Protein AF-0000000072965746 (afdb_homodimer)

Foldseek 3Di:
DDDPCPDPPPDPPPPPDQDPVNVVLCVLQADDVVVCVVQNLQLSLQLSLLSQQKWWDWPPGPDIDNHNVPDDDSNDDTATAEIEQACGQHALNNLCSCQRRARHAYYEAHNHARYALSNLLSCLNHLNHYAYYEHELHAHDELSSLLSPLSNANYAEYEAENHVRYDCVVVSVVNSCVSHVNHDYHYD/DDDPCPDPPPDPPPPPDQDPVNVVLCVLQADDVVVCVVQNLQLSLQLSLLSQQKWWDWPPGPDIDNHNVPDDDSNDDTATAEIEQACGQHALNNLCSCQRRARHAYYEAHNHARYALSNLLSCLNHLRHYAYYEHELHAHYELSSLLSPLSNANYAEYEAENHVRYDCVVVSVVNSCVSHVNHDYHYD

Sequence (376 aa):
MLLTRLSHLQRPLIPHTRTLFHWLNIVFNRVDDERRKQVGPDRSCAEWLLRNGAHVKWEHCNEFLTDYNKLPSDRIRLHIVEVNASEASIMHYGFDHFVGCEHIRKIIFHKCYYLENEALKGLSVLKNSLLYLQITECLNITEPGLSHLNALNNLKELILADLPYVKEREKIVDKLQHGLPHCTIQFHMLLTRLSHLQRPLIPHTRTLFHWLNIVFNRVDDERRKQVGPDRSCAEWLLRNGAHVKWEHCNEFLTDYNKLPSDRIRLHIVEVNASEASIMHYGFDHFVGCEHIRKIIFHKCYYLENEALKGLSVLKNSLLYLQITECLNITEPGLSHLNALNNLKELILADLPYVKEREKIVDKLQHGLPHCTIQFH

InterPro domains:
  IPR032675 Leucine-rich repeat domain superfamily [G3DSA:3.80.10.10] (19-187)

Nearest PDB structures (foldseek):
  3e4g-assembly1_A  TM=9.596E-01  e=1.552E-20  Bos taurus
  3e2j-assembly4_D  TM=9.486E-01  e=1.536E-19  Bos taurus
  7z8v-assembly1_F  TM=7.278E-01  e=1.073E-02  Homo sapiens
  6wcq-assembly1_B  TM=6.054E-01  e=1.982E-03  Homo sapiens
  8bya-assembly1_E  TM=4.760E-01  e=3.211E-03  Homo sapiens

pLDDT: mean 91.8, std 18.38, range [23.39, 98.94]

Organism: Tribolium castaneum (NCBI:txid7070)

Secondary structure (DSSP, 8-state):
--TT---------------HHHHHHHHHH---HHHHHHH-HHHHHHHHHHHTT-EEEETT--SEE--GGG---TTS---EEEEE-TT----GGGGGGGTT-----EEEEES-TT--HHHHHHGGGGTTT--EEEEES-TT--HHHHHGGGG-TT--EEEEE--TT---HHHHHHHHHHH-TT-EEEE-/--S----------------HHHHHHHHHH---HHHHHHH-HHHHHHHHHHHTT-EEEETT--SEE--GGG---TTS---EEEEE-TT----GGGGGGGTT-----EEEEES-TT--HHHHHHGGGGTTT--EEEEES-TT--HHHHHGGGG-TT--EEEEE--TT---HHHHHHHHHHH-TT-EEEE-

Structure (mmCIF, N/CA/C/O backbone):
data_AF-0000000072965746-model_v1
#
loop_
_entity.id
_entity.type
_entity.pdbx_description
1 polymer 'ATP synthase, H+ transporting, mitochondrial F0 complex, subunit s (Factor B)'
#
loop_
_atom_site.group_PDB
_atom_site.id
_atom_site.type_symbol
_atom_site.label_atom_id
_atom_site.label_alt_id
_atom_site.label_comp_id
_atom_site.label_asym_id
_atom_site.label_entity_id
_atom_site.label_seq_id
_atom_site.pdbx_PDB_ins_code
_atom_site.Cartn_x
_atom_site.Cartn_y
_atom_site.Cartn_z
_atom_site.occupancy
_atom_site.B_iso_or_equiv
_atom_site.auth_seq_id
_atom_site.auth_comp_id
_atom_site.auth_asym_id
_atom_site.auth_atom_id
_atom_site.pdbx_PDB_model_num
ATOM 1 N N . MET A 1 1 ? -57.188 -1.206 18.031 1 23.72 1 MET A N 1
ATOM 2 C CA . MET A 1 1 ? -56 -1.946 18.438 1 23.72 1 MET A CA 1
ATOM 3 C C . MET A 1 1 ? -54.969 -2.002 17.312 1 23.72 1 MET A C 1
ATOM 5 O O . MET A 1 1 ? -54.062 -2.842 17.328 1 23.72 1 MET A O 1
ATOM 9 N N . LEU A 1 2 ? -55.031 -1.328 16.188 1 24.66 2 LEU A N 1
ATOM 10 C CA . LEU A 1 2 ? -54.562 -1.493 14.828 1 24.66 2 LEU A CA 1
ATOM 11 C C . LEU A 1 2 ? -53.062 -1.246 14.758 1 24.66 2 LEU A C 1
ATOM 13 O O . LEU A 1 2 ? -52.312 -2.016 14.125 1 24.66 2 LEU A O 1
ATOM 17 N N . LEU A 1 3 ? -52.531 0.021 14.773 1 24.78 3 LEU A N 1
ATOM 18 C CA . LEU A 1 3 ? -51.531 0.611 13.914 1 24.78 3 LEU A CA 1
ATOM 19 C C . LEU A 1 3 ? -50.125 0.198 14.375 1 24.78 3 LEU A C 1
ATOM 21 O O . LEU A 1 3 ? -49.125 0.706 13.859 1 24.78 3 LEU A O 1
ATOM 25 N N . THR A 1 4 ? -49.875 -0.291 15.461 1 24.22 4 THR A N 1
ATOM 26 C CA . THR A 1 4 ? -48.594 -0.029 16.109 1 24.22 4 THR A CA 1
ATOM 27 C C . THR A 1 4 ? -47.469 -0.797 15.43 1 24.22 4 THR A C 1
ATOM 29 O O . THR A 1 4 ? -46.344 -0.829 15.922 1 24.22 4 THR A O 1
ATOM 32 N N . ARG A 1 5 ? -47.781 -1.794 14.5 1 27.64 5 ARG A N 1
ATOM 33 C CA . ARG A 1 5 ? -46.688 -2.713 14.273 1 27.64 5 ARG A CA 1
ATOM 34 C C . ARG A 1 5 ? -45.562 -2.029 13.5 1 27.64 5 ARG A C 1
ATOM 36 O O . ARG A 1 5 ? -45.562 -2.02 12.273 1 27.64 5 ARG A O 1
ATOM 43 N N . LEU A 1 6 ? -45.094 -0.809 13.711 1 27.89 6 LEU A N 1
ATOM 44 C CA . LEU A 1 6 ? -44.062 -0.232 12.875 1 27.89 6 LEU A CA 1
ATOM 45 C C . LEU A 1 6 ? -42.844 -1.158 12.797 1 27.89 6 LEU A C 1
ATOM 47 O O . LEU A 1 6 ? -42.25 -1.486 13.828 1 27.89 6 LEU A O 1
ATOM 51 N N . SER A 1 7 ? -42.75 -1.974 11.773 1 27.06 7 SER A N 1
ATOM 52 C CA . SER A 1 7 ? -41.781 -3.004 11.383 1 27.06 7 SER A CA 1
ATOM 53 C C . SER A 1 7 ? -40.344 -2.479 11.445 1 27.06 7 SER A C 1
ATOM 55 O O . SER A 1 7 ? -40.094 -1.319 11.109 1 27.06 7 SER A O 1
ATOM 57 N N . HIS A 1 8 ? -39.469 -2.906 12.391 1 31.2 8 HIS A N 1
ATOM 58 C CA . HIS A 1 8 ? -38 -2.803 12.586 1 31.2 8 HIS A CA 1
ATOM 59 C C . HIS A 1 8 ? -37.281 -2.953 11.266 1 31.2 8 HIS A C 1
ATOM 61 O O . HIS A 1 8 ? -37.219 -4.047 10.695 1 31.2 8 HIS A O 1
ATOM 67 N N . LEU A 1 9 ? -37.5 -2.123 10.32 1 31.41 9 LEU A N 1
ATOM 68 C CA . LEU A 1 9 ? -36.75 -2.174 9.078 1 31.41 9 LEU A CA 1
ATOM 69 C C . LEU A 1 9 ? -35.25 -2.365 9.352 1 31.41 9 LEU A C 1
ATOM 71 O O . LEU A 1 9 ? -34.656 -1.582 10.086 1 31.41 9 LEU A O 1
ATOM 75 N N . GLN A 1 10 ? -34.844 -3.59 9.445 1 30.17 10 GLN A N 1
ATOM 76 C CA . GLN A 1 10 ? -33.469 -4.059 9.547 1 30.17 10 GLN A CA 1
ATOM 77 C C . GLN A 1 10 ? -32.531 -3.24 8.656 1 30.17 10 GLN 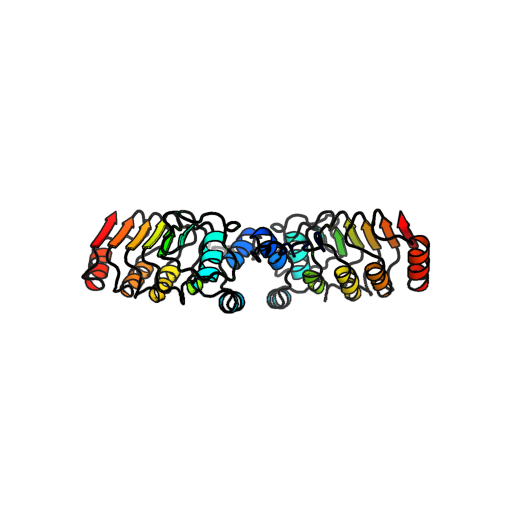A C 1
ATOM 79 O O . GLN A 1 10 ? -32.844 -3.025 7.48 1 30.17 10 GLN A O 1
ATOM 84 N N . ARG A 1 11 ? -31.812 -2.334 9.195 1 34.84 11 ARG A N 1
ATOM 85 C CA . ARG A 1 11 ? -30.766 -1.581 8.492 1 34.84 11 ARG A CA 1
ATOM 86 C C . ARG A 1 11 ? -30.016 -2.471 7.504 1 34.84 11 ARG A C 1
ATOM 88 O O . ARG A 1 11 ? -29.672 -3.607 7.828 1 34.84 11 ARG A O 1
ATOM 95 N N . PRO A 1 12 ? -30.141 -2.281 6.23 1 36 12 PRO A N 1
ATOM 96 C CA . PRO A 1 12 ? -29.391 -3.129 5.297 1 36 12 PRO A CA 1
ATOM 97 C C . PRO A 1 12 ? -27.953 -3.383 5.746 1 36 12 PRO A C 1
ATOM 99 O O . PRO A 1 12 ? -27.312 -2.488 6.301 1 36 12 PRO A O 1
ATOM 102 N N . LEU A 1 13 ? -27.484 -4.5 6.133 1 36.53 13 LEU A N 1
ATOM 103 C CA . LEU A 1 13 ? -26.125 -4.961 6.398 1 36.53 13 LEU A CA 1
ATOM 104 C C . LEU A 1 13 ? -25.156 -4.441 5.336 1 36.53 13 LEU A C 1
ATOM 106 O O . LEU A 1 13 ? -25.281 -4.789 4.16 1 36.53 13 LEU A O 1
ATOM 110 N N . ILE A 1 14 ? -24.828 -3.221 5.238 1 42.84 14 ILE A N 1
ATOM 111 C CA . ILE A 1 14 ? -23.781 -2.744 4.344 1 42.84 14 ILE A CA 1
ATOM 112 C C . ILE A 1 14 ? -22.672 -3.781 4.258 1 42.84 14 ILE A C 1
ATOM 114 O O . ILE A 1 14 ? -22.125 -4.199 5.285 1 42.84 14 ILE A O 1
ATOM 118 N N . PRO A 1 15 ? -22.594 -4.527 3.256 1 49.62 15 PRO A N 1
ATOM 119 C CA . PRO A 1 15 ? -21.484 -5.492 3.137 1 49.62 15 PRO A CA 1
ATOM 120 C C . PRO A 1 15 ? -20.141 -4.898 3.504 1 49.62 15 PRO A C 1
ATOM 122 O O . PRO A 1 1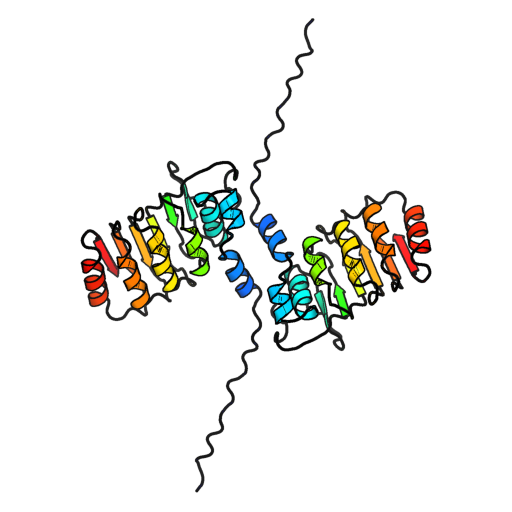5 ? -19.859 -3.738 3.184 1 49.62 15 PRO A O 1
ATOM 125 N N . HIS A 1 16 ? -19.438 -5.227 4.605 1 60.69 16 HIS A N 1
ATOM 126 C CA . HIS A 1 16 ? -18.156 -4.801 5.172 1 60.69 16 HIS A CA 1
ATOM 127 C C . HIS A 1 16 ? -17 -5.109 4.223 1 60.69 16 HIS A C 1
ATOM 129 O O . HIS A 1 16 ? -16.219 -6.023 4.48 1 60.69 16 HIS A O 1
ATOM 135 N N . THR A 1 17 ? -17.156 -4.867 2.814 1 67.69 17 THR A N 1
ATOM 136 C CA . THR A 1 17 ? -16 -5.059 1.951 1 67.69 17 THR A CA 1
ATOM 137 C C . THR A 1 17 ? -15.148 -3.791 1.903 1 67.69 17 THR A C 1
ATOM 139 O O . THR A 1 17 ? -15.68 -2.682 1.849 1 67.69 17 THR A O 1
ATOM 142 N N . ARG A 1 18 ? -13.867 -3.922 2.221 1 79 18 ARG A N 1
ATOM 143 C CA . ARG A 1 18 ? -12.922 -2.832 2.004 1 79 18 ARG A CA 1
ATOM 144 C C . ARG A 1 18 ? -12.609 -2.66 0.521 1 79 18 ARG A C 1
ATOM 146 O O . ARG A 1 18 ? -12.156 -3.596 -0.136 1 79 18 ARG A O 1
ATOM 153 N N . THR A 1 19 ? -13.016 -1.532 -0.011 1 93.12 19 THR A N 1
ATOM 154 C CA . THR A 1 19 ? -12.609 -1.278 -1.39 1 93.12 19 THR A CA 1
ATOM 155 C C . THR A 1 19 ? -11.086 -1.22 -1.504 1 93.12 19 THR A C 1
ATOM 157 O O . THR A 1 19 ? -10.391 -0.977 -0.514 1 93.12 19 THR A O 1
ATOM 160 N N . LEU A 1 20 ? -10.562 -1.549 -2.701 1 96.25 20 LEU A N 1
ATOM 161 C CA . LEU A 1 20 ? -9.125 -1.443 -2.938 1 96.25 20 LEU A CA 1
ATOM 162 C C . LEU A 1 20 ? -8.625 -0.036 -2.627 1 96.25 20 LEU A C 1
ATOM 164 O O . LEU A 1 20 ? -7.57 0.13 -2.014 1 96.25 20 LEU A O 1
ATOM 168 N N . PHE A 1 21 ? -9.461 0.951 -3.01 1 95 21 PHE A N 1
ATOM 169 C CA . PHE A 1 21 ? -9.062 2.336 -2.797 1 95 21 PHE A CA 1
ATOM 170 C C . PHE A 1 21 ? -8.969 2.65 -1.309 1 95 21 PHE A C 1
ATOM 172 O O . PHE A 1 21 ? -8.008 3.287 -0.861 1 95 21 PHE A O 1
ATOM 179 N N . HIS A 1 22 ? -9.961 2.252 -0.583 1 93.31 22 HIS A N 1
ATOM 180 C CA . HIS A 1 22 ? -9.938 2.471 0.859 1 93.31 22 HIS A CA 1
ATOM 181 C C . HIS A 1 22 ? -8.727 1.802 1.498 1 93.31 22 HIS A C 1
ATOM 183 O O . HIS A 1 22 ? -8.031 2.414 2.309 1 93.31 22 HIS A O 1
ATOM 189 N N . TRP A 1 23 ? -8.477 0.558 1.144 1 94.75 23 TRP A N 1
ATOM 190 C CA . TRP A 1 23 ? -7.312 -0.167 1.643 1 94.75 23 TRP A CA 1
ATOM 191 C C . TRP A 1 23 ? -6.023 0.57 1.296 1 94.75 23 TRP A C 1
ATOM 193 O O . TRP A 1 23 ? -5.168 0.773 2.16 1 94.75 23 TRP A O 1
ATOM 203 N N . LEU A 1 24 ? -5.898 1 0.05 1 96.06 24 LEU A N 1
ATOM 204 C CA . LEU A 1 24 ? -4.707 1.697 -0.425 1 96.06 24 LEU A CA 1
ATOM 205 C C . LEU A 1 24 ? -4.484 2.986 0.36 1 96.06 24 LEU A C 1
ATOM 207 O O . LEU A 1 24 ? -3.352 3.307 0.723 1 96.06 24 LEU A O 1
ATOM 211 N N . ASN A 1 25 ? -5.516 3.705 0.65 1 95.5 25 ASN A N 1
ATOM 212 C CA . ASN A 1 25 ? -5.398 4.949 1.403 1 95.5 25 ASN A CA 1
ATOM 213 C C . ASN A 1 25 ? -4.852 4.707 2.807 1 95.5 25 ASN A C 1
ATOM 215 O O . ASN A 1 25 ? -4.027 5.477 3.299 1 95.5 25 ASN A O 1
ATOM 219 N N . ILE A 1 26 ? -5.309 3.668 3.418 1 95.94 26 ILE A N 1
ATOM 220 C CA . ILE A 1 26 ? -4.832 3.322 4.754 1 95.94 26 ILE A CA 1
ATOM 221 C C . ILE A 1 26 ? -3.35 2.959 4.695 1 95.94 26 ILE A C 1
ATOM 223 O O . ILE A 1 26 ? -2.553 3.449 5.496 1 95.94 26 ILE A O 1
ATOM 227 N N . VAL A 1 27 ? -2.988 2.215 3.723 1 96.75 27 VAL A N 1
ATOM 228 C CA . VAL A 1 27 ? -1.609 1.759 3.588 1 96.75 27 VAL A CA 1
ATOM 229 C C . VAL A 1 27 ? -0.697 2.947 3.295 1 96.75 27 VAL A C 1
ATOM 231 O O . VAL A 1 27 ? 0.404 3.043 3.842 1 96.75 27 VAL A O 1
ATOM 234 N N . PHE A 1 28 ? -1.125 3.893 2.469 1 97.88 28 PHE A N 1
ATOM 235 C CA . PHE A 1 28 ? -0.335 5.047 2.064 1 97.88 28 PHE A CA 1
ATOM 236 C C . PHE A 1 28 ? -0.072 5.965 3.252 1 97.88 28 PHE A C 1
ATOM 238 O O . PHE A 1 28 ? 0.919 6.699 3.27 1 97.88 28 PHE A O 1
ATOM 245 N N . ASN A 1 29 ? -0.919 5.887 4.285 1 98.38 29 ASN A N 1
ATOM 246 C CA . ASN A 1 29 ? -0.791 6.809 5.406 1 98.38 29 ASN A CA 1
ATOM 247 C C . ASN A 1 29 ? -0.167 6.129 6.621 1 98.38 29 ASN A C 1
ATOM 249 O O . ASN A 1 29 ? 0.167 6.793 7.605 1 98.38 29 ASN A O 1
ATOM 253 N N . ARG A 1 30 ? 0.022 4.84 6.516 1 97.62 30 ARG A N 1
ATOM 254 C CA . ARG A 1 30 ? 0.508 4.09 7.668 1 97.62 30 ARG A CA 1
ATOM 255 C C . ARG A 1 30 ? 1.971 4.414 7.953 1 97.62 30 ARG A C 1
ATOM 257 O O . ARG A 1 30 ? 2.793 4.457 7.035 1 97.62 30 ARG A O 1
ATOM 264 N N . VAL A 1 31 ? 2.252 4.574 9.234 1 97.81 31 VAL A N 1
ATOM 265 C CA . VAL A 1 31 ? 3.627 4.844 9.641 1 97.81 31 VAL A CA 1
ATOM 266 C C . VAL A 1 31 ? 4.457 3.57 9.539 1 97.81 31 VAL A C 1
ATOM 268 O O . VAL A 1 31 ? 4.023 2.5 9.977 1 97.81 31 VAL A O 1
ATOM 271 N N . ASP A 1 32 ? 5.605 3.746 8.969 1 93.88 32 ASP A N 1
ATOM 272 C CA . ASP A 1 32 ? 6.578 2.662 8.883 1 93.88 32 ASP A CA 1
ATOM 273 C C . ASP A 1 32 ? 7.793 2.945 9.766 1 93.88 32 ASP A C 1
ATOM 275 O O . ASP A 1 32 ? 8.781 3.527 9.305 1 93.88 32 ASP A O 1
ATOM 279 N N . ASP A 1 33 ? 7.793 2.391 10.906 1 96.94 33 ASP A N 1
ATOM 280 C CA . ASP A 1 33 ? 8.828 2.684 11.891 1 96.94 33 ASP A CA 1
ATOM 281 C C . ASP A 1 33 ? 10.18 2.129 11.453 1 96.94 33 ASP A C 1
ATOM 283 O O . ASP A 1 33 ? 11.219 2.729 11.727 1 96.94 33 ASP A O 1
ATOM 287 N N . GLU A 1 34 ? 10.133 1 10.828 1 96.19 34 GLU A N 1
ATOM 288 C CA . GLU A 1 34 ? 11.383 0.426 10.336 1 96.19 34 GLU A CA 1
ATOM 289 C C . GLU A 1 34 ? 12.039 1.329 9.297 1 96.19 34 GLU A C 1
ATOM 291 O O . GLU A 1 34 ? 13.258 1.528 9.312 1 96.19 34 GLU A O 1
ATOM 296 N N . ARG A 1 35 ? 11.203 1.832 8.406 1 95.75 35 ARG A N 1
ATOM 297 C CA . ARG A 1 35 ? 11.727 2.758 7.402 1 95.75 35 ARG A CA 1
ATOM 298 C C . ARG A 1 35 ? 12.289 4.016 8.062 1 95.75 35 ARG A C 1
ATOM 300 O O . ARG A 1 35 ? 13.359 4.492 7.684 1 95.75 35 ARG A O 1
ATOM 307 N N . ARG A 1 36 ? 11.586 4.531 9.016 1 97.88 36 ARG A N 1
ATOM 308 C CA . ARG A 1 36 ? 12.031 5.727 9.727 1 97.88 36 ARG A CA 1
ATOM 309 C C . ARG A 1 36 ? 13.391 5.504 10.383 1 97.88 36 ARG A C 1
ATOM 311 O O . ARG A 1 36 ? 14.25 6.387 10.359 1 97.88 36 ARG A O 1
ATOM 318 N N . LYS A 1 37 ? 13.594 4.309 10.922 1 97.69 37 LYS A N 1
ATOM 319 C CA . LYS A 1 37 ? 14.875 3.971 11.539 1 97.69 37 LYS A CA 1
ATOM 320 C C . LYS A 1 37 ? 15.992 3.939 10.508 1 97.69 37 LYS A C 1
ATOM 322 O O . LYS A 1 37 ? 17.125 4.34 10.797 1 97.69 37 LYS A O 1
ATOM 327 N N . GLN A 1 38 ? 15.633 3.551 9.359 1 96.75 38 GLN A N 1
ATOM 328 C CA . GLN A 1 38 ? 16.625 3.369 8.297 1 96.75 38 GLN A CA 1
ATOM 329 C C . GLN A 1 38 ? 17.031 4.711 7.695 1 96.75 38 GLN A C 1
ATOM 331 O O . GLN A 1 38 ? 18.219 4.938 7.422 1 96.75 38 GLN A O 1
ATOM 336 N N . VAL A 1 39 ? 16.078 5.621 7.492 1 97.5 39 VAL A N 1
ATOM 337 C CA . VAL A 1 39 ? 16.375 6.746 6.613 1 97.5 39 VAL A CA 1
ATOM 338 C C . VAL A 1 39 ? 16.203 8.055 7.379 1 97.5 39 VAL A C 1
ATOM 340 O O . VAL A 1 39 ? 16.5 9.133 6.852 1 97.5 39 VAL A O 1
ATOM 343 N N . GLY A 1 40 ? 15.672 8.047 8.656 1 97.81 40 GLY A N 1
ATOM 344 C CA . GLY A 1 40 ? 15.469 9.234 9.469 1 97.81 40 GLY A CA 1
ATOM 345 C C . GLY A 1 40 ? 14.07 9.812 9.336 1 97.81 40 GLY A C 1
ATOM 346 O O . GLY A 1 40 ? 13.32 9.438 8.43 1 97.81 40 GLY A O 1
ATOM 347 N N . PRO A 1 41 ? 13.758 10.688 10.195 1 98.5 41 PRO A N 1
ATOM 348 C CA . PRO A 1 41 ? 12.391 11.211 10.281 1 98.5 41 PRO A CA 1
ATOM 349 C C . PRO A 1 41 ? 12.008 12.062 9.078 1 98.5 41 PRO A C 1
ATOM 351 O O . PRO A 1 41 ? 10.922 11.883 8.516 1 98.5 41 PRO A O 1
ATOM 354 N N . ASP A 1 42 ? 12.922 12.93 8.68 1 98.81 42 ASP A N 1
ATOM 355 C CA . ASP A 1 42 ? 12.57 13.844 7.594 1 98.81 42 ASP A CA 1
ATOM 356 C C . ASP A 1 42 ? 12.367 13.086 6.285 1 98.81 42 ASP A C 1
ATOM 358 O O . ASP A 1 42 ? 11.398 13.336 5.566 1 98.81 42 ASP A O 1
ATOM 362 N N . ARG A 1 43 ? 13.266 12.18 5.988 1 98.25 43 ARG A N 1
ATOM 363 C CA . ARG A 1 43 ? 13.148 11.398 4.762 1 98.25 43 ARG A CA 1
ATOM 364 C C . ARG A 1 43 ? 11.883 10.539 4.777 1 98.25 43 ARG A C 1
ATOM 366 O O . ARG A 1 43 ? 11.125 10.531 3.805 1 98.25 43 ARG A O 1
ATOM 373 N N . SER A 1 44 ? 11.633 9.828 5.871 1 98.25 44 SER A N 1
ATOM 374 C CA . SER A 1 44 ? 10.43 9.008 5.973 1 98.25 44 SER A CA 1
ATOM 375 C C . SER A 1 44 ? 9.172 9.859 5.91 1 98.25 44 SER A C 1
ATOM 377 O O . SER A 1 44 ? 8.172 9.469 5.301 1 98.25 44 SER A O 1
ATOM 379 N N . CYS A 1 45 ? 9.203 11.031 6.473 1 98.81 45 CYS A N 1
ATOM 380 C CA . CYS A 1 45 ? 8.086 11.961 6.43 1 98.81 45 CYS A CA 1
ATOM 381 C C . CYS A 1 45 ? 7.84 12.461 5.012 1 98.81 45 CYS A C 1
ATOM 383 O O . CYS A 1 45 ? 6.699 12.5 4.551 1 98.81 45 CYS A O 1
ATOM 385 N N . ALA A 1 46 ? 8.922 12.812 4.367 1 98.75 46 ALA A N 1
ATOM 386 C CA . ALA A 1 46 ? 8.805 13.258 2.982 1 98.75 46 ALA A CA 1
ATOM 387 C C . ALA A 1 46 ? 8.203 12.172 2.104 1 98.75 46 ALA A C 1
ATOM 389 O O . ALA A 1 46 ? 7.348 12.445 1.258 1 98.75 46 ALA A O 1
ATOM 390 N N . GLU A 1 47 ? 8.578 10.953 2.287 1 98.44 47 GLU A N 1
ATOM 391 C CA . GLU A 1 47 ? 8.023 9.836 1.538 1 98.44 47 GLU A CA 1
ATOM 392 C C . GLU A 1 47 ? 6.512 9.734 1.744 1 98.44 47 GLU A C 1
ATOM 394 O O . GLU A 1 47 ? 5.758 9.594 0.779 1 98.44 47 GLU A O 1
ATOM 399 N N . TRP A 1 48 ? 6.102 9.852 2.943 1 98.81 48 TRP A N 1
ATOM 400 C CA . TRP A 1 48 ? 4.68 9.789 3.264 1 98.81 48 TRP A CA 1
ATOM 401 C C . TRP A 1 48 ? 3.918 10.93 2.6 1 98.81 48 TRP A C 1
ATOM 403 O O . TRP A 1 48 ? 2.887 10.703 1.959 1 98.81 48 TRP A O 1
ATOM 413 N N . LEU A 1 49 ? 4.438 12.102 2.783 1 98.88 49 LEU A N 1
ATOM 414 C CA . LEU A 1 49 ? 3.77 13.281 2.25 1 98.88 49 LEU A CA 1
ATOM 415 C C . LEU A 1 49 ? 3.656 13.203 0.731 1 98.88 49 LEU A C 1
ATOM 417 O O . LEU A 1 49 ? 2.564 13.359 0.177 1 98.88 49 LEU A O 1
ATOM 421 N N . LEU A 1 50 ? 4.727 12.906 0.067 1 98.81 50 LEU A N 1
ATOM 422 C CA . LEU A 1 50 ? 4.738 12.859 -1.391 1 98.81 50 LEU A CA 1
ATOM 423 C C . LEU A 1 50 ? 3.873 11.719 -1.905 1 98.81 50 LEU A C 1
ATOM 425 O O . LEU A 1 50 ? 3.174 11.867 -2.91 1 98.81 50 LEU A O 1
ATOM 429 N N . ARG A 1 51 ? 3.91 10.609 -1.191 1 97.94 51 ARG A N 1
ATOM 430 C CA . ARG A 1 51 ? 3.107 9.445 -1.556 1 97.94 51 ARG A CA 1
ATOM 431 C C . ARG A 1 51 ? 1.62 9.789 -1.568 1 97.94 51 ARG A C 1
ATOM 433 O O . ARG A 1 51 ? 0.858 9.242 -2.369 1 97.94 51 ARG A O 1
ATOM 440 N N . ASN A 1 52 ? 1.243 10.719 -0.752 1 98.56 52 ASN A N 1
ATOM 441 C CA . ASN A 1 52 ? -0.162 11.078 -0.604 1 98.56 52 ASN A CA 1
ATOM 442 C C . ASN A 1 52 ? -0.489 12.375 -1.335 1 98.56 52 ASN A C 1
ATOM 444 O O . ASN A 1 52 ? -1.551 12.961 -1.121 1 98.56 52 ASN A O 1
ATOM 448 N N . GLY A 1 53 ? 0.396 12.891 -2.102 1 98.56 53 GLY A N 1
ATOM 449 C CA . GLY A 1 53 ? 0.094 14.008 -2.986 1 98.56 53 GLY A CA 1
ATOM 450 C C . GLY A 1 53 ? 0.507 15.352 -2.416 1 98.56 53 GLY A C 1
ATOM 451 O O . GLY A 1 53 ? 0.257 16.391 -3.023 1 98.56 53 GLY A O 1
ATOM 452 N N . ALA A 1 54 ? 1.11 15.352 -1.274 1 98.88 54 ALA A N 1
ATOM 453 C CA . ALA A 1 54 ? 1.631 16.594 -0.711 1 98.88 54 ALA A CA 1
ATOM 454 C C . ALA A 1 54 ? 3.012 16.922 -1.274 1 98.88 54 ALA A C 1
ATOM 456 O O . ALA A 1 54 ? 3.596 16.109 -2 1 98.88 54 ALA A O 1
ATOM 457 N N . HIS A 1 55 ? 3.467 18.125 -0.979 1 98.94 55 HIS A N 1
ATOM 458 C CA . HIS A 1 55 ? 4.762 18.625 -1.422 1 98.94 55 HIS A CA 1
ATOM 459 C C . HIS A 1 55 ? 5.609 19.094 -0.24 1 98.94 55 HIS A C 1
ATOM 461 O O . HIS A 1 55 ? 5.07 19.516 0.782 1 98.94 55 HIS A O 1
ATOM 467 N N . VAL A 1 56 ? 6.949 18.953 -0.44 1 98.88 56 VAL A N 1
ATOM 468 C CA . VAL A 1 56 ? 7.824 19.359 0.654 1 98.88 56 VAL A CA 1
ATOM 469 C C . VAL A 1 56 ? 8.922 20.281 0.123 1 98.88 56 VAL A C 1
ATOM 471 O O . VAL A 1 56 ? 9.273 20.234 -1.058 1 98.88 56 VAL A O 1
ATOM 474 N N . LYS A 1 57 ? 9.305 21.156 0.961 1 98.94 57 LYS A N 1
ATOM 475 C CA . LYS A 1 57 ? 10.484 21.984 0.712 1 98.94 57 LYS A CA 1
ATOM 476 C C . LYS A 1 57 ? 11.602 21.656 1.694 1 98.94 57 LYS A C 1
ATOM 478 O O . LYS A 1 57 ? 11.383 21.625 2.906 1 98.94 57 LYS A O 1
ATOM 483 N N . TRP A 1 58 ? 12.797 21.312 1.123 1 98.69 58 TRP A N 1
ATOM 484 C CA . TRP A 1 58 ? 13.969 21.047 1.955 1 98.69 58 TRP A CA 1
ATOM 485 C C . TRP A 1 58 ? 14.617 22.344 2.428 1 98.69 58 TRP A C 1
ATOM 487 O O . TRP A 1 58 ? 14.508 23.375 1.763 1 98.69 58 TRP A O 1
ATOM 497 N N . GLU A 1 59 ? 15.266 22.219 3.496 1 98.38 59 GLU A N 1
ATOM 498 C CA . GLU A 1 59 ? 16.062 23.359 3.977 1 98.38 59 GLU A CA 1
ATOM 499 C C . GLU A 1 59 ? 17.062 23.797 2.928 1 98.38 59 GLU A C 1
ATOM 501 O O . GLU A 1 59 ? 17.734 22.969 2.311 1 98.38 59 GLU A O 1
ATOM 506 N N . HIS A 1 60 ? 17.156 25.062 2.623 1 95.56 60 HIS A N 1
ATOM 507 C CA . HIS A 1 60 ? 18.094 25.719 1.717 1 95.56 60 HIS A CA 1
ATOM 508 C C . HIS A 1 60 ? 17.719 25.469 0.261 1 95.56 60 HIS A C 1
ATOM 510 O O . HIS A 1 60 ? 18.547 25.641 -0.638 1 95.56 60 HIS A O 1
ATOM 516 N N . CYS A 1 61 ? 16.578 24.922 0.054 1 95.69 61 CYS A N 1
ATOM 517 C CA . CYS A 1 61 ? 16.016 24.812 -1.291 1 95.69 61 CYS A CA 1
ATOM 518 C C . CYS A 1 61 ? 14.859 25.781 -1.48 1 95.69 61 CYS A C 1
ATOM 520 O O . CYS A 1 61 ? 14.109 26.047 -0.54 1 95.69 61 CYS A O 1
ATOM 522 N N . ASN A 1 62 ? 14.773 26.328 -2.66 1 95.75 62 ASN A N 1
ATOM 523 C CA . ASN A 1 62 ? 13.742 27.328 -2.896 1 95.75 62 ASN A CA 1
ATOM 524 C C . ASN A 1 62 ? 12.516 26.719 -3.578 1 95.75 62 ASN A C 1
ATOM 526 O O . ASN A 1 62 ? 11.469 27.359 -3.674 1 95.75 62 ASN A O 1
ATOM 530 N N . GLU A 1 63 ? 12.664 25.469 -3.973 1 97.88 63 GLU A N 1
ATOM 531 C CA . GLU A 1 63 ? 11.57 24.844 -4.711 1 97.88 63 GLU A CA 1
ATOM 532 C C . GLU A 1 63 ? 10.969 23.688 -3.926 1 97.88 63 GLU A C 1
ATOM 534 O O . GLU A 1 63 ? 11.672 23.016 -3.168 1 97.88 63 GLU A O 1
ATOM 539 N N . PHE A 1 64 ? 9.695 23.5 -4.199 1 98.69 64 PHE A N 1
ATOM 540 C CA . PHE A 1 64 ? 9.031 22.328 -3.635 1 98.69 64 PHE A CA 1
ATOM 541 C C . PHE A 1 64 ? 9.406 21.062 -4.406 1 98.69 64 PHE A C 1
ATOM 543 O O . PHE A 1 64 ? 9.5 21.094 -5.633 1 98.69 64 PHE A O 1
ATOM 550 N N . LEU A 1 65 ? 9.648 20.031 -3.672 1 98.62 65 LEU A N 1
ATOM 551 C CA . LEU A 1 65 ? 9.664 18.688 -4.25 1 98.62 65 LEU A CA 1
ATOM 552 C C . LEU A 1 65 ? 8.25 18.141 -4.375 1 98.62 65 LEU A C 1
ATOM 554 O O . LEU A 1 65 ? 7.531 18.016 -3.377 1 98.62 65 LEU A O 1
ATOM 558 N N . THR A 1 66 ? 7.852 17.781 -5.59 1 98.5 66 THR A N 1
ATOM 559 C CA . THR A 1 66 ? 6.461 17.391 -5.82 1 98.5 66 THR A CA 1
ATOM 560 C C . THR A 1 66 ? 6.367 15.953 -6.312 1 98.5 66 THR A C 1
ATOM 562 O O . THR A 1 66 ? 5.281 15.367 -6.344 1 98.5 66 THR A O 1
ATOM 565 N N . ASP A 1 67 ? 7.461 15.398 -6.738 1 98.06 67 ASP A N 1
ATOM 566 C CA . ASP A 1 67 ? 7.512 14.062 -7.328 1 98.06 67 ASP A CA 1
ATOM 567 C C . ASP A 1 67 ? 8.234 13.086 -6.406 1 98.06 67 ASP A C 1
ATOM 569 O O . ASP A 1 67 ? 9.43 13.242 -6.145 1 98.06 67 ASP A O 1
ATOM 573 N N . TYR A 1 68 ? 7.496 12.102 -5.988 1 98.19 68 TYR A N 1
ATOM 574 C CA . TYR A 1 68 ? 8.055 11.078 -5.117 1 98.19 68 TYR A CA 1
ATOM 575 C C . TYR A 1 68 ? 9.336 10.5 -5.711 1 98.19 68 TYR A C 1
ATOM 577 O O . TYR A 1 68 ? 10.312 10.266 -4.992 1 98.19 68 TYR A O 1
ATOM 585 N N . ASN A 1 69 ? 9.422 10.328 -7.012 1 97.69 69 ASN A N 1
ATOM 586 C CA . ASN A 1 69 ? 10.523 9.625 -7.668 1 97.69 69 ASN A CA 1
ATOM 587 C C . ASN A 1 69 ? 11.734 10.531 -7.852 1 97.69 69 ASN A C 1
ATOM 589 O O . ASN A 1 69 ? 12.773 10.094 -8.359 1 97.69 69 ASN A O 1
ATOM 593 N N . LYS A 1 70 ? 11.641 11.766 -7.434 1 97.19 70 LYS A N 1
ATOM 594 C CA . LYS A 1 70 ? 12.758 12.703 -7.5 1 97.19 70 LYS A CA 1
ATOM 595 C C . LYS A 1 70 ? 13.375 12.922 -6.121 1 97.19 70 LYS A C 1
ATOM 597 O O . LYS A 1 70 ? 14.188 13.828 -5.934 1 97.19 70 LYS A O 1
ATOM 602 N N . LEU A 1 71 ? 12.898 12.07 -5.137 1 97.38 71 LEU A N 1
ATOM 603 C CA . LEU A 1 71 ? 13.57 12.078 -3.842 1 97.38 71 LEU A CA 1
ATOM 604 C C . LEU A 1 71 ? 15.055 11.789 -4 1 97.38 71 LEU A C 1
ATOM 606 O O . LEU A 1 71 ? 15.445 10.922 -4.785 1 97.38 71 LEU A O 1
ATOM 610 N N . PRO A 1 72 ? 15.891 12.539 -3.273 1 95.12 72 PRO A N 1
ATOM 611 C CA . PRO A 1 72 ? 17.312 12.227 -3.344 1 95.12 72 PRO A CA 1
ATOM 612 C C . PRO A 1 72 ? 17.656 10.883 -2.699 1 95.12 72 PRO A C 1
ATOM 614 O O . PRO A 1 72 ? 16.781 10.211 -2.154 1 95.12 72 PRO A O 1
ATOM 617 N N . SER A 1 73 ? 18.922 10.492 -2.812 1 94.25 73 SER A N 1
ATOM 618 C CA . SER A 1 73 ? 19.375 9.258 -2.184 1 94.25 73 SER A CA 1
ATOM 619 C C . SER A 1 73 ? 18.984 9.211 -0.712 1 94.25 73 SER A C 1
ATOM 621 O O . SER A 1 73 ? 19.031 10.227 -0.014 1 94.25 73 SER A O 1
ATOM 623 N N . ASP A 1 74 ? 18.578 7.98 -0.304 1 92.5 74 ASP A N 1
ATOM 624 C CA . ASP A 1 74 ? 18.141 7.84 1.079 1 92.5 74 ASP A CA 1
ATOM 625 C C . ASP A 1 74 ? 19.328 7.898 2.043 1 92.5 74 ASP A C 1
ATOM 627 O O . ASP A 1 74 ? 19.141 7.809 3.26 1 92.5 74 ASP A O 1
ATOM 631 N N . ARG A 1 75 ? 20.5 8.109 1.51 1 92.25 75 ARG A N 1
ATOM 632 C CA . ARG A 1 75 ? 21.688 8.281 2.34 1 92.25 75 ARG A CA 1
ATOM 633 C C . ARG A 1 75 ? 21.891 9.742 2.717 1 92.25 75 ARG A C 1
ATOM 635 O O . ARG A 1 75 ? 22.641 10.055 3.643 1 92.25 75 ARG A O 1
ATOM 642 N N . ILE A 1 76 ? 21.188 10.57 1.934 1 93.94 76 ILE A N 1
ATOM 643 C CA . ILE A 1 76 ? 21.297 12.008 2.168 1 93.94 76 ILE A CA 1
ATOM 644 C C . ILE A 1 76 ? 20.281 12.43 3.238 1 93.94 76 ILE A C 1
ATOM 646 O O . ILE A 1 76 ? 19.125 12.047 3.186 1 93.94 76 ILE A O 1
ATOM 650 N N . ARG A 1 77 ? 20.766 13.117 4.227 1 96.19 77 ARG A N 1
ATOM 651 C CA . ARG A 1 77 ? 19.906 13.594 5.305 1 96.19 77 ARG A CA 1
ATOM 652 C C . ARG A 1 77 ? 19.578 15.07 5.121 1 96.19 77 ARG A C 1
ATOM 654 O O . ARG A 1 77 ? 20.453 15.93 5.172 1 96.19 77 ARG A O 1
ATOM 661 N N . LEU A 1 78 ? 18.359 15.367 4.812 1 97.88 78 LEU A N 1
ATOM 662 C CA . LEU A 1 78 ? 17.844 16.719 4.656 1 97.88 78 LEU A CA 1
ATOM 663 C C . LEU A 1 78 ? 16.719 16.984 5.66 1 97.88 78 LEU A C 1
ATOM 665 O O . LEU A 1 78 ? 16.172 16.047 6.242 1 97.88 78 LEU A O 1
ATOM 669 N N . HIS A 1 79 ? 16.422 18.266 5.867 1 98.81 79 HIS A N 1
ATOM 670 C CA . HIS A 1 79 ? 15.344 18.672 6.766 1 98.81 79 HIS A CA 1
ATOM 671 C C . HIS A 1 79 ? 14.195 19.312 5.996 1 98.81 79 HIS A C 1
ATOM 673 O O . HIS A 1 79 ? 14.422 20.203 5.164 1 98.81 79 HIS A O 1
ATOM 679 N N . ILE A 1 80 ? 13.008 18.859 6.301 1 98.94 80 ILE A N 1
ATOM 680 C CA . ILE A 1 80 ? 11.836 19.516 5.746 1 98.94 80 ILE A CA 1
ATOM 681 C C . ILE A 1 80 ? 11.594 20.844 6.461 1 98.94 80 ILE A C 1
ATOM 683 O O . ILE A 1 80 ? 11.68 20.906 7.688 1 98.94 80 ILE A O 1
ATOM 687 N N . VAL A 1 81 ? 11.258 21.938 5.668 1 98.94 81 VAL A N 1
ATOM 688 C CA . VAL A 1 81 ? 11.016 23.219 6.324 1 98.94 81 VAL A CA 1
ATOM 689 C C . VAL A 1 81 ? 9.602 23.688 6.004 1 98.94 81 VAL A C 1
ATOM 691 O O . VAL A 1 81 ? 9.031 24.5 6.746 1 98.94 81 VAL A O 1
ATOM 694 N N . GLU A 1 82 ? 9.016 23.219 4.879 1 98.94 82 GLU A N 1
ATOM 695 C CA . GLU A 1 82 ? 7.652 23.578 4.492 1 98.94 82 GLU A CA 1
ATOM 696 C C . GLU A 1 82 ? 6.91 22.375 3.906 1 98.94 82 GLU A C 1
ATOM 698 O O . GLU A 1 82 ? 7.5 21.562 3.186 1 98.94 82 GLU A O 1
ATOM 703 N N . VAL A 1 83 ? 5.613 22.281 4.199 1 98.94 83 VAL A N 1
ATOM 704 C CA . VAL A 1 83 ? 4.723 21.266 3.65 1 98.94 83 VAL A CA 1
ATOM 705 C C . VAL A 1 83 ? 3.514 21.938 2.998 1 98.94 83 VAL A C 1
ATOM 707 O O . VAL A 1 83 ? 2.877 22.797 3.602 1 98.94 83 VAL A O 1
ATOM 710 N N . ASN A 1 84 ? 3.285 21.656 1.809 1 98.94 84 ASN A N 1
ATOM 711 C CA . ASN A 1 84 ? 2.043 22 1.129 1 98.94 84 ASN A CA 1
ATOM 712 C C . ASN A 1 84 ? 1.192 20.766 0.844 1 98.94 84 ASN A C 1
ATOM 714 O O . ASN A 1 84 ? 1.502 19.984 -0.061 1 98.94 84 ASN A O 1
ATOM 718 N N . ALA A 1 85 ? 0.112 20.594 1.595 1 98.94 85 ALA A N 1
ATOM 719 C CA . ALA A 1 85 ? -0.719 19.391 1.482 1 98.94 85 ALA A CA 1
ATOM 720 C C . ALA A 1 85 ? -2.027 19.703 0.759 1 98.94 85 ALA A C 1
ATOM 722 O O . ALA A 1 85 ? -3.047 19.047 1.002 1 98.94 85 ALA A O 1
ATOM 723 N N . SER A 1 86 ? -2.02 20.75 -0.075 1 98.88 86 SER A N 1
ATOM 724 C CA . SER A 1 86 ? -3.23 21.078 -0.82 1 98.88 86 SER A CA 1
ATOM 725 C C . SER A 1 86 ? -3.719 19.891 -1.643 1 98.88 86 SER A C 1
ATOM 727 O O . SER A 1 86 ? -2.967 19.328 -2.449 1 98.88 86 SER A O 1
ATOM 729 N N . GLU A 1 87 ? -4.949 19.422 -1.345 1 98.69 87 GLU A N 1
ATOM 730 C CA . GLU A 1 87 ? -5.664 18.359 -2.047 1 98.69 87 GLU A CA 1
ATOM 731 C C . GLU A 1 87 ? -5.012 17 -1.808 1 98.69 87 GLU A C 1
ATOM 733 O O . GLU A 1 87 ? -5.281 16.047 -2.529 1 98.69 87 GLU A O 1
ATOM 738 N N . ALA A 1 88 ? -4.113 16.953 -0.818 1 98.69 88 ALA A N 1
ATOM 739 C CA . ALA A 1 88 ? -3.455 15.695 -0.503 1 98.69 88 ALA A CA 1
ATOM 740 C C . ALA A 1 88 ? -4.395 14.758 0.25 1 98.69 88 ALA A C 1
ATOM 742 O O . ALA A 1 88 ? -5.348 15.211 0.89 1 98.69 88 ALA A O 1
ATOM 743 N N . SER A 1 89 ? -4.117 13.445 0.146 1 98.12 89 SER A N 1
ATOM 744 C CA . SER A 1 89 ? -4.918 12.414 0.8 1 98.12 89 SER A CA 1
ATOM 745 C C . SER A 1 89 ? -4.277 11.969 2.109 1 98.12 89 SER A C 1
ATOM 747 O O . SER A 1 89 ? -4.219 10.773 2.4 1 98.12 89 SER A O 1
ATOM 749 N N . ILE A 1 90 ? -3.732 12.906 2.891 1 98.38 90 ILE A N 1
ATOM 750 C CA . ILE A 1 90 ? -3.117 12.562 4.168 1 98.38 90 ILE A CA 1
ATOM 751 C C . ILE A 1 90 ? -4.199 12.344 5.219 1 98.38 90 ILE A C 1
ATOM 753 O O . ILE A 1 90 ? -5.223 13.031 5.227 1 98.38 90 ILE A O 1
ATOM 757 N N . MET A 1 91 ? -4.008 11.312 6.023 1 98.12 91 MET A N 1
ATOM 758 C CA . MET A 1 91 ? -4.895 10.961 7.125 1 98.12 91 MET A CA 1
ATOM 759 C C . MET A 1 91 ? -4.16 11.039 8.461 1 98.12 91 MET A C 1
ATOM 761 O O . MET A 1 91 ? -2.932 10.984 8.5 1 98.12 91 MET A O 1
ATOM 765 N 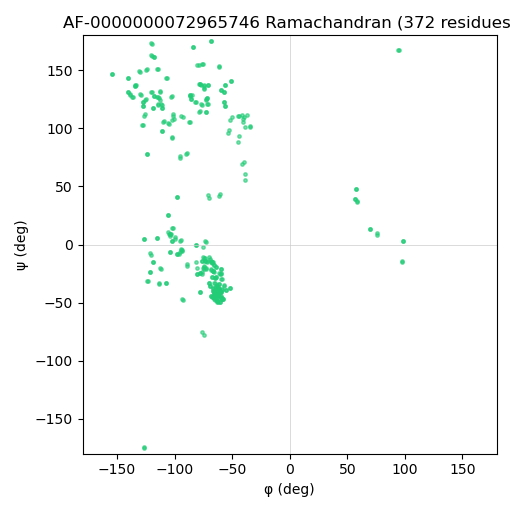N . HIS A 1 92 ? -4.988 11.117 9.547 1 96.88 92 HIS A N 1
ATOM 766 C CA . HIS A 1 92 ? -4.434 11.312 10.883 1 96.88 92 HIS A CA 1
ATOM 767 C C . HIS A 1 92 ? -3.488 10.172 11.258 1 96.88 92 HIS A C 1
ATOM 769 O O . HIS A 1 92 ? -2.521 10.383 11.992 1 96.88 92 HIS A O 1
ATOM 775 N N . TYR A 1 93 ? -3.609 8.992 10.594 1 94.38 93 TYR A N 1
ATOM 776 C CA . TYR A 1 93 ? -2.777 7.82 10.844 1 94.38 93 TYR A CA 1
ATOM 777 C C . TYR A 1 93 ? -1.327 8.086 10.453 1 94.38 93 TYR A C 1
ATOM 779 O O . TYR A 1 93 ? -0.409 7.461 10.984 1 94.38 93 TYR A O 1
ATOM 787 N N . GLY A 1 94 ? -1.191 8.992 9.617 1 98.25 94 GLY A N 1
ATOM 788 C CA . GLY A 1 94 ? 0.14 9.258 9.102 1 98.25 94 GLY A CA 1
ATOM 789 C C . GLY A 1 94 ? 0.872 10.344 9.867 1 98.25 94 GLY A C 1
ATOM 790 O O . GLY A 1 94 ? 2.076 10.531 9.688 1 98.25 94 GLY A O 1
ATOM 791 N N . PHE A 1 95 ? 0.281 11.016 10.812 1 98.69 95 PHE A N 1
ATOM 792 C CA . PHE A 1 95 ? 0.814 12.25 11.375 1 98.69 95 PHE A CA 1
ATOM 793 C C . PHE A 1 95 ? 1.975 11.961 12.32 1 98.69 95 PHE A C 1
ATOM 795 O O . PHE A 1 95 ? 2.777 12.852 12.617 1 98.69 95 PHE A O 1
ATOM 802 N N . ASP A 1 96 ? 2.105 10.688 12.688 1 98.5 96 ASP A N 1
ATOM 803 C CA . ASP A 1 96 ? 3.262 10.328 13.5 1 98.5 96 ASP A CA 1
ATOM 804 C C . ASP A 1 96 ? 4.555 10.422 12.688 1 98.5 96 ASP A C 1
ATOM 806 O O . ASP A 1 96 ? 5.648 10.398 13.25 1 98.5 96 ASP A O 1
ATOM 810 N N . HIS A 1 97 ? 4.414 10.547 11.422 1 98.75 97 HIS A N 1
ATOM 811 C CA . HIS A 1 97 ? 5.609 10.758 10.617 1 98.75 97 HIS A CA 1
ATOM 812 C C . HIS A 1 97 ? 6.285 12.086 10.969 1 98.75 97 HIS A C 1
ATOM 814 O O . HIS A 1 97 ? 7.473 12.273 10.703 1 98.75 97 HIS A O 1
ATOM 820 N N . PHE A 1 98 ? 5.539 12.961 11.578 1 98.81 98 PHE A N 1
ATOM 821 C CA . PHE A 1 98 ? 6.094 14.273 11.914 1 98.81 98 PHE A CA 1
ATOM 822 C C . PHE A 1 98 ? 7.039 14.164 13.109 1 98.81 98 PHE A C 1
ATOM 824 O O . PHE A 1 98 ? 7.816 15.086 13.367 1 98.81 98 PHE A O 1
ATOM 831 N N . VAL A 1 99 ? 6.883 13.07 13.891 1 98.62 99 VAL A N 1
ATOM 832 C CA . VAL A 1 99 ? 7.754 12.883 15.047 1 98.62 99 VAL A CA 1
ATOM 833 C C . VAL A 1 99 ? 9.211 12.875 14.602 1 98.62 99 VAL A C 1
ATOM 835 O O . VAL A 1 99 ? 9.594 12.102 13.719 1 98.62 99 VAL A O 1
ATOM 838 N N . GLY A 1 100 ? 9.984 13.742 15.141 1 98.44 100 GLY A N 1
ATOM 839 C CA . GLY A 1 100 ? 11.398 13.82 14.82 1 98.44 100 GLY A CA 1
ATOM 840 C C . GLY A 1 100 ? 11.719 14.875 13.781 1 98.44 100 GLY A C 1
ATOM 841 O O . GLY A 1 100 ? 12.891 15.195 13.547 1 98.44 100 GLY A O 1
ATOM 842 N N . CYS A 1 101 ? 10.781 15.383 13.078 1 98.75 101 CYS A N 1
ATOM 843 C CA . CYS A 1 101 ? 10.969 16.516 12.18 1 98.75 101 CYS A CA 1
ATOM 844 C C . CYS A 1 101 ? 11.016 17.828 12.961 1 98.75 101 CYS A C 1
ATOM 846 O O . CYS A 1 101 ? 9.984 18.344 13.383 1 98.75 101 CYS A O 1
ATOM 848 N N . GLU A 1 102 ? 12.148 18.484 12.945 1 98.5 102 GLU A N 1
ATOM 849 C CA . GLU A 1 102 ? 12.352 19.547 13.922 1 98.5 102 GLU A CA 1
ATOM 850 C C . GLU A 1 102 ? 12.469 20.906 13.242 1 98.5 102 GLU A C 1
ATOM 852 O O . GLU A 1 102 ? 12.672 21.938 13.906 1 98.5 102 GLU A O 1
ATOM 857 N N . HIS A 1 103 ? 12.258 20.953 11.953 1 98.75 103 HIS A N 1
ATOM 858 C CA . HIS A 1 103 ? 12.547 22.203 11.258 1 98.75 103 HIS A CA 1
ATOM 859 C C . HIS A 1 103 ? 11.344 22.672 10.445 1 98.75 103 HIS A C 1
ATOM 861 O O . HIS A 1 103 ? 11.43 23.672 9.719 1 98.75 103 HIS A O 1
ATOM 867 N N . ILE A 1 104 ? 10.227 21.984 10.539 1 98.94 104 ILE A N 1
ATOM 868 C CA . ILE A 1 104 ? 9.055 22.375 9.758 1 98.94 104 ILE A CA 1
ATOM 869 C C . ILE A 1 104 ? 8.469 23.672 10.312 1 98.94 104 ILE A C 1
ATOM 871 O O . ILE A 1 104 ? 8.047 23.719 11.477 1 98.94 104 ILE A O 1
ATOM 875 N N . ARG A 1 105 ? 8.398 24.719 9.453 1 98.81 105 ARG A N 1
ATOM 876 C CA . ARG A 1 105 ? 7.965 26.031 9.914 1 98.81 105 ARG A CA 1
ATOM 877 C C . ARG A 1 105 ? 6.621 26.406 9.312 1 98.81 105 ARG A C 1
ATOM 879 O O . ARG A 1 105 ? 5.922 27.281 9.836 1 98.81 105 ARG A O 1
ATOM 886 N N . LYS A 1 106 ? 6.277 25.781 8.234 1 98.94 106 LYS A N 1
ATOM 887 C CA . LYS A 1 106 ? 5.062 26.156 7.52 1 98.94 106 LYS A CA 1
ATOM 888 C C . LYS A 1 106 ? 4.324 24.922 6.996 1 98.94 106 LYS A C 1
ATOM 890 O O . LYS A 1 106 ? 4.926 24.062 6.348 1 98.94 106 LYS A O 1
ATOM 895 N N . ILE A 1 107 ? 3.002 24.812 7.219 1 98.94 107 ILE A N 1
ATOM 896 C CA . ILE A 1 107 ? 2.162 23.75 6.676 1 98.94 107 ILE A CA 1
ATOM 897 C C . ILE A 1 107 ? 0.873 24.359 6.113 1 98.94 107 ILE A C 1
ATOM 899 O O . ILE A 1 107 ? 0.267 25.234 6.734 1 98.94 107 ILE A O 1
ATOM 903 N N . ILE A 1 108 ? 0.512 23.891 4.98 1 98.94 108 ILE A N 1
ATOM 904 C CA . ILE A 1 108 ? -0.748 24.266 4.352 1 98.94 108 ILE A CA 1
ATOM 905 C C . ILE A 1 108 ? -1.625 23.031 4.16 1 98.94 108 ILE A C 1
ATOM 907 O O . ILE A 1 108 ? -1.253 22.109 3.438 1 98.94 108 ILE A O 1
ATOM 911 N N . PHE A 1 109 ? -2.807 23.016 4.816 1 98.88 109 PHE A N 1
ATOM 912 C CA . PHE A 1 109 ? -3.887 22.078 4.543 1 98.88 109 PHE A CA 1
ATOM 913 C C . PHE A 1 109 ? -5.023 22.766 3.797 1 98.88 109 PHE A C 1
ATOM 915 O O . PHE A 1 109 ? -5.801 23.516 4.391 1 98.88 109 PHE A O 1
ATOM 922 N N . HIS A 1 110 ? -5.098 22.5 2.562 1 98.88 110 HIS A N 1
ATOM 923 C CA . HIS A 1 110 ? -6.156 23.062 1.729 1 98.88 110 HIS A CA 1
ATOM 924 C C . HIS A 1 110 ? -6.883 21.969 0.956 1 98.88 110 HIS A C 1
ATOM 926 O O . HIS A 1 110 ? -6.262 21.203 0.216 1 98.88 110 HIS A O 1
ATOM 932 N N . LYS A 1 111 ? -8.188 21.828 1.104 1 98.75 111 LYS A N 1
ATOM 933 C CA . LYS A 1 111 ? -8.992 20.828 0.402 1 98.75 111 LYS A CA 1
ATOM 934 C C . LYS A 1 111 ? -8.477 19.422 0.66 1 98.75 111 LYS A C 1
ATOM 936 O O . LYS A 1 111 ? -8.297 18.641 -0.276 1 98.75 111 LYS A O 1
ATOM 941 N N . CYS A 1 112 ? -8.086 19.234 1.913 1 98.44 112 CYS A N 1
ATOM 942 C CA . CYS A 1 112 ? -7.715 17.891 2.346 1 98.44 112 CYS A CA 1
ATOM 943 C C . CYS A 1 112 ? -8.938 17.125 2.828 1 98.44 112 CYS A C 1
ATOM 945 O O . CYS A 1 112 ? -9.312 17.219 3.998 1 98.44 112 CYS A O 1
ATOM 947 N N . TYR A 1 113 ? -9.414 16.219 2.066 1 95.94 113 TYR A N 1
ATOM 948 C CA . TYR A 1 113 ? -10.711 15.594 2.252 1 95.94 113 TYR A CA 1
ATOM 949 C C . TYR A 1 113 ? -10.664 14.555 3.363 1 95.94 113 TYR A C 1
ATOM 951 O O . TYR A 1 113 ? -11.68 14.242 3.984 1 95.94 113 TYR A O 1
ATOM 959 N N . TYR A 1 114 ? -9.469 14.023 3.609 1 97 114 TYR A N 1
ATOM 960 C CA . TYR A 1 114 ? -9.359 12.961 4.602 1 97 114 TYR A CA 1
ATOM 961 C C . TYR A 1 114 ? -8.812 13.492 5.918 1 97 114 TYR A C 1
ATOM 963 O O . TYR A 1 114 ? -8.594 12.727 6.859 1 97 114 TYR A O 1
ATOM 971 N N . LEU A 1 115 ? -8.578 14.797 5.996 1 98.12 115 LEU A N 1
ATOM 972 C CA . LEU A 1 115 ? -8.094 15.406 7.227 1 98.12 115 LEU A CA 1
ATOM 973 C C . LEU A 1 115 ? -9.195 15.461 8.281 1 98.12 115 LEU A C 1
ATOM 975 O O . LEU A 1 115 ? -10.281 15.977 8.016 1 98.12 115 LEU A O 1
ATOM 979 N N . GLU A 1 116 ? -8.867 14.883 9.414 1 97.88 116 GLU A N 1
ATOM 980 C CA . GLU A 1 116 ? -9.812 14.828 10.523 1 97.88 116 GLU A CA 1
ATOM 981 C C . GLU A 1 116 ? -9.266 15.539 11.758 1 97.88 116 GLU A C 1
ATOM 983 O O . GLU A 1 116 ? -8.094 15.93 11.789 1 97.88 116 GLU A O 1
ATOM 988 N N . ASN A 1 117 ? -10.141 15.664 12.781 1 98.31 117 ASN A N 1
ATOM 989 C CA . ASN A 1 117 ? -9.797 16.375 14.008 1 98.31 117 ASN A CA 1
ATOM 990 C C . ASN A 1 117 ? -8.555 15.789 14.664 1 98.31 117 ASN A C 1
ATOM 992 O O . ASN A 1 117 ? -7.707 16.531 15.172 1 98.31 117 ASN A O 1
ATOM 996 N N . GLU A 1 118 ? -8.383 14.5 14.578 1 98 118 GLU A N 1
ATOM 997 C CA . GLU A 1 118 ? -7.262 13.805 15.203 1 98 118 GLU A CA 1
ATOM 998 C C . GLU A 1 118 ? -5.934 14.234 14.586 1 98 118 GLU A C 1
ATOM 1000 O O . GLU A 1 118 ? -4.898 14.219 15.258 1 98 118 GLU A O 1
ATOM 1005 N N . ALA A 1 119 ? -6.031 14.594 13.359 1 98.38 119 ALA A N 1
ATOM 1006 C CA . ALA A 1 119 ? -4.824 15.062 12.68 1 98.38 119 ALA A CA 1
ATOM 1007 C C . ALA A 1 119 ? -4.273 16.312 13.344 1 98.38 119 ALA A C 1
ATOM 1009 O O . ALA A 1 119 ? -3.061 16.469 13.492 1 98.38 119 ALA A O 1
ATOM 1010 N N . LEU A 1 120 ? -5.141 17.172 13.781 1 98.56 120 LEU A N 1
ATOM 1011 C CA . LEU A 1 120 ? -4.727 18.438 14.398 1 98.56 120 LEU A CA 1
ATOM 1012 C C . LEU A 1 120 ? -4.086 18.188 15.758 1 98.56 120 LEU A C 1
ATOM 1014 O O . LEU A 1 120 ? -3.156 18.891 16.156 1 98.56 120 LEU A O 1
ATOM 1018 N N . LYS A 1 121 ? -4.566 17.172 16.453 1 98.06 121 LYS A N 1
ATOM 1019 C CA . LYS A 1 121 ? -3.908 16.75 17.688 1 98.06 121 LYS A CA 1
ATOM 1020 C C . LYS A 1 121 ? -2.479 16.297 17.422 1 98.06 121 LYS A C 1
ATOM 1022 O O . LYS A 1 121 ? -1.566 16.609 18.203 1 98.06 121 LYS A O 1
ATOM 1027 N N . GLY A 1 122 ? -2.289 15.633 16.312 1 97.75 122 GLY A N 1
ATOM 1028 C CA . GLY A 1 122 ? -0.992 15.094 15.93 1 97.75 122 GLY A CA 1
ATOM 1029 C C . GLY A 1 122 ? 0.025 16.172 15.602 1 97.75 122 GLY A C 1
ATOM 1030 O O . GLY A 1 122 ? 1.232 15.922 15.633 1 97.75 122 GLY A O 1
ATOM 1031 N N . LEU A 1 123 ? -0.353 17.391 15.375 1 98.5 123 LEU A N 1
ATOM 1032 C CA . LEU A 1 123 ? 0.54 18.484 15.016 1 98.5 123 LEU A CA 1
ATOM 1033 C C . LEU A 1 123 ? 1.342 18.953 16.219 1 98.5 123 LEU A C 1
ATOM 1035 O O . LEU A 1 123 ? 2.328 19.688 16.078 1 98.5 123 LEU A O 1
ATOM 1039 N N . SER A 1 124 ? 0.946 18.484 17.422 1 98.06 124 SER A N 1
ATOM 1040 C CA . SER A 1 124 ? 1.58 18.953 18.641 1 98.06 124 SER A CA 1
ATOM 1041 C C . SER A 1 124 ? 3.07 18.641 18.656 1 98.06 124 SER A C 1
ATOM 1043 O O . SER A 1 124 ? 3.855 19.328 19.312 1 98.06 124 SER A O 1
ATOM 1045 N N . VAL A 1 125 ? 3.488 17.641 17.953 1 98.38 125 VAL A N 1
ATOM 1046 C CA . VAL A 1 125 ? 4.887 17.234 17.906 1 98.38 125 VAL A CA 1
ATOM 1047 C C . VAL A 1 125 ? 5.723 18.312 17.219 1 98.38 125 VAL A C 1
ATOM 1049 O O . VAL A 1 125 ? 6.949 18.328 17.359 1 98.38 125 VAL A O 1
ATOM 1052 N N . LEU A 1 126 ? 5.078 19.219 16.547 1 98.69 126 LEU A N 1
ATOM 1053 C CA . LEU A 1 126 ? 5.762 20.297 15.82 1 98.69 126 LEU A CA 1
ATOM 1054 C C . LEU A 1 126 ? 5.688 21.609 16.594 1 98.69 126 LEU A C 1
ATOM 1056 O O . LEU A 1 126 ? 5.984 22.672 16.047 1 98.69 126 LEU A O 1
ATOM 1060 N N . LYS A 1 127 ? 5.324 21.578 17.828 1 98.19 127 LYS A N 1
ATOM 1061 C CA . LYS A 1 127 ? 5.004 22.75 18.641 1 98.19 127 LYS A CA 1
ATOM 1062 C C . LYS A 1 127 ? 6.203 23.703 18.734 1 98.19 127 LYS A C 1
ATOM 1064 O O . LYS A 1 127 ? 6.031 24.922 18.859 1 98.19 127 LYS A O 1
ATOM 1069 N N . ASN A 1 128 ? 7.422 23.188 18.578 1 98.19 128 ASN A N 1
ATOM 1070 C CA . ASN A 1 128 ? 8.609 24.016 18.781 1 98.19 128 ASN A CA 1
ATOM 1071 C C . ASN A 1 128 ? 9.133 24.594 17.469 1 98.19 128 ASN A C 1
ATOM 1073 O O . ASN A 1 128 ? 10.031 25.438 17.484 1 98.19 128 ASN A O 1
ATOM 1077 N N . SER A 1 129 ? 8.523 24.141 16.359 1 98.56 129 SER A N 1
ATOM 1078 C CA . SER A 1 129 ? 9.094 24.594 15.094 1 98.56 129 SER A CA 1
ATOM 1079 C C . SER A 1 129 ? 8.047 25.281 14.227 1 98.56 129 SER A C 1
ATOM 1081 O O . SER A 1 129 ? 8.352 26.234 13.5 1 98.56 129 SER A O 1
ATOM 1083 N N . LEU A 1 130 ? 6.82 24.922 14.281 1 98.88 130 LEU A N 1
ATOM 1084 C CA . LEU A 1 130 ? 5.785 25.391 13.359 1 98.88 130 LEU A CA 1
ATOM 1085 C C . LEU A 1 130 ? 5.43 26.844 13.617 1 98.88 130 LEU A C 1
ATOM 1087 O O . LEU A 1 130 ? 5.098 27.219 14.75 1 98.88 130 LEU A O 1
ATOM 1091 N N . LEU A 1 131 ? 5.508 27.672 12.555 1 98.94 131 LEU A N 1
ATOM 1092 C CA . LEU A 1 131 ? 5.273 29.109 12.664 1 98.94 131 LEU A CA 1
ATOM 1093 C C . LEU A 1 131 ? 4.012 29.5 11.914 1 98.94 131 LEU A C 1
ATOM 1095 O O . LEU A 1 131 ? 3.328 30.453 12.297 1 98.94 131 LEU A O 1
ATOM 1099 N N . TYR A 1 132 ? 3.768 28.844 10.883 1 98.94 132 TYR A N 1
ATOM 1100 C CA . TYR A 1 132 ? 2.65 29.172 10.008 1 98.94 132 TYR A CA 1
ATOM 1101 C C . TYR A 1 132 ? 1.799 27.938 9.711 1 98.94 132 TYR A C 1
ATOM 1103 O O . TYR A 1 132 ? 2.32 26.906 9.312 1 98.94 132 TYR A O 1
ATOM 1111 N N . LEU A 1 133 ? 0.445 28.031 9.914 1 98.94 133 LEU A N 1
ATOM 1112 C CA . LEU A 1 133 ? -0.485 26.953 9.641 1 98.94 133 LEU A CA 1
ATOM 1113 C C . LEU A 1 133 ? -1.732 27.469 8.93 1 98.94 133 LEU A C 1
ATOM 1115 O O . LEU A 1 133 ? -2.324 28.453 9.352 1 98.94 133 LEU A O 1
ATOM 1119 N N . GLN A 1 134 ? -2.004 26.859 7.852 1 98.94 134 GLN A N 1
ATOM 1120 C CA . GLN A 1 134 ? -3.232 27.141 7.121 1 98.94 134 GLN A CA 1
ATOM 1121 C C . GLN A 1 134 ? -4.129 25.906 7.035 1 98.94 134 GLN A C 1
ATOM 1123 O O . GLN A 1 134 ? -3.664 24.828 6.684 1 98.94 134 GLN A O 1
ATOM 1128 N N . ILE A 1 135 ? -5.398 26.016 7.41 1 98.88 135 ILE A N 1
ATOM 1129 C CA . ILE A 1 135 ? -6.418 24.984 7.266 1 98.88 135 ILE A CA 1
ATOM 1130 C C . ILE A 1 135 ? -7.645 25.562 6.562 1 98.88 135 ILE A C 1
ATOM 1132 O O . ILE A 1 135 ? -8.406 26.344 7.16 1 98.88 135 ILE A O 1
ATOM 1136 N N . THR A 1 136 ? -7.766 25.25 5.316 1 98.81 136 THR A N 1
ATOM 1137 C CA . THR A 1 136 ? -8.844 25.859 4.547 1 98.81 136 THR A CA 1
ATOM 1138 C C . THR A 1 136 ? -9.57 24.812 3.715 1 98.81 136 THR A C 1
ATOM 1140 O O . THR A 1 136 ? -8.953 23.891 3.174 1 98.81 136 THR A O 1
ATOM 1143 N N . GLU A 1 137 ? -10.852 24.812 3.635 1 98.56 137 GLU A N 1
ATOM 1144 C CA . GLU A 1 137 ? -11.719 23.922 2.873 1 98.56 137 GLU A CA 1
ATOM 1145 C C . GLU A 1 137 ? -11.508 22.469 3.279 1 98.56 137 GLU A C 1
ATOM 1147 O O . GLU A 1 137 ? -11.398 21.578 2.422 1 98.56 137 GLU A O 1
ATOM 1152 N N . CYS A 1 138 ? -11.273 22.344 4.562 1 98.44 138 CYS A N 1
ATOM 1153 C CA . CYS A 1 138 ? -11.234 21 5.145 1 98.44 138 CYS A CA 1
ATOM 1154 C C . CYS A 1 138 ? -12.539 20.672 5.863 1 98.44 138 CYS A C 1
ATOM 1156 O O . CYS A 1 138 ? -12.75 21.125 6.996 1 98.44 138 CYS A O 1
ATOM 1158 N N . LEU A 1 139 ? -13.312 19.828 5.309 1 96.25 139 LEU A N 1
ATOM 1159 C CA . LEU A 1 139 ? -14.727 19.688 5.613 1 96.25 139 LEU A CA 1
ATOM 1160 C C . LEU A 1 139 ? -14.93 18.969 6.941 1 96.25 139 LEU A C 1
ATOM 1162 O O . LEU A 1 139 ? -15.961 19.141 7.602 1 96.25 139 LEU A O 1
ATOM 1166 N N . ASN A 1 140 ? -13.969 18.156 7.34 1 97.5 140 ASN A N 1
ATOM 1167 C CA . ASN A 1 140 ? -14.172 17.297 8.5 1 97.5 140 ASN A CA 1
ATOM 1168 C C . ASN A 1 140 ? -13.633 17.938 9.773 1 97.5 140 ASN A C 1
ATOM 1170 O O . ASN A 1 140 ? -13.711 17.344 10.852 1 97.5 140 ASN A O 1
ATOM 1174 N N . ILE A 1 141 ? -13.148 19.141 9.688 1 98.12 141 ILE A N 1
ATOM 1175 C CA . ILE A 1 141 ? -12.609 19.828 10.859 1 98.12 141 ILE A CA 1
ATOM 1176 C C . ILE A 1 141 ? -13.727 20.547 11.602 1 98.12 141 ILE A C 1
ATOM 1178 O O . ILE A 1 141 ? -14.523 21.266 10.992 1 98.12 141 ILE A O 1
ATOM 1182 N N . THR A 1 142 ? -13.781 20.281 12.836 1 97.38 142 THR A N 1
A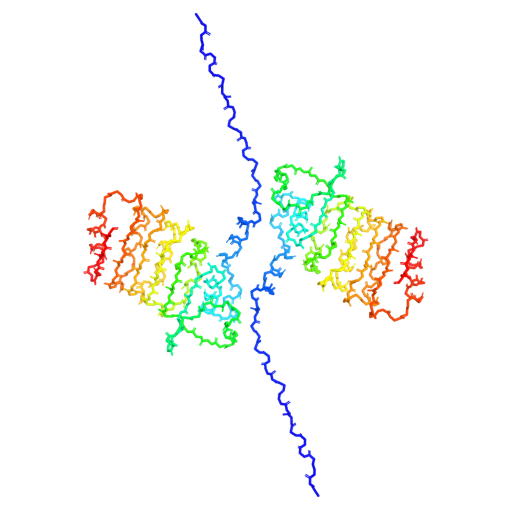TOM 1183 C CA . THR A 1 142 ? -14.781 20.906 13.703 1 97.38 142 THR A CA 1
ATOM 1184 C C . THR A 1 142 ? -14.117 21.578 14.906 1 97.38 142 THR A C 1
ATOM 1186 O O . THR A 1 142 ? -12.891 21.625 14.992 1 97.38 142 THR A O 1
ATOM 1189 N N . GLU A 1 143 ? -14.914 22.078 15.836 1 96.44 143 GLU A N 1
ATOM 1190 C CA . GLU A 1 143 ? -14.438 22.891 16.953 1 96.44 143 GLU A CA 1
ATOM 1191 C C . GLU A 1 143 ? -13.516 22.078 17.859 1 96.44 143 GLU A C 1
ATOM 1193 O O . GLU A 1 143 ? -12.445 22.547 18.25 1 96.44 143 GLU A O 1
ATOM 1198 N N . PRO A 1 144 ? -13.875 20.812 18.156 1 96.06 144 PRO A N 1
ATOM 1199 C CA . PRO A 1 144 ? -12.969 20.031 19 1 96.06 144 PRO A CA 1
ATOM 1200 C C . PRO A 1 144 ? -11.586 19.844 18.359 1 96.06 144 PRO A C 1
ATOM 1202 O O . PRO A 1 144 ? -10.578 19.828 19.062 1 96.06 144 PRO A O 1
ATOM 1205 N N . GLY A 1 145 ? -11.594 19.734 17.078 1 97.75 145 GLY A N 1
ATOM 1206 C CA . GLY A 1 145 ? -10.328 19.609 16.375 1 97.75 145 GLY A CA 1
ATOM 1207 C C . GLY A 1 145 ? -9.469 20.859 16.484 1 97.75 145 GLY A C 1
ATOM 1208 O O . GLY A 1 145 ? -8.266 20.766 16.75 1 97.75 145 GLY A O 1
ATOM 1209 N N . LEU A 1 146 ? -10.078 21.984 16.344 1 98.06 146 LEU A N 1
ATOM 1210 C CA . LEU A 1 146 ? -9.375 23.25 16.359 1 98.06 146 LEU A CA 1
ATOM 1211 C C . LEU A 1 146 ? -8.797 23.531 17.734 1 98.06 146 LEU A C 1
ATOM 1213 O O . LEU A 1 146 ? -7.766 24.203 17.859 1 98.06 146 LEU A O 1
ATOM 1217 N N . SER A 1 147 ? -9.391 23.016 18.766 1 96.81 147 SER A N 1
ATOM 1218 C CA . SER A 1 147 ? -8.93 23.25 20.125 1 96.81 147 SER A CA 1
ATOM 1219 C C . SER A 1 147 ? -7.535 22.672 20.344 1 96.81 147 SER A C 1
ATOM 1221 O O . SER A 1 147 ? -6.77 23.172 21.156 1 96.81 147 SER A O 1
ATOM 1223 N N . HIS A 1 148 ? -7.16 21.625 19.609 1 98 148 HIS A N 1
ATOM 1224 C CA . HIS A 1 148 ? -5.855 20.984 19.75 1 98 148 HIS A CA 1
ATOM 1225 C C . HIS A 1 148 ? -4.738 21.906 19.281 1 98 148 HIS A C 1
ATOM 1227 O O . HIS A 1 148 ? -3.57 21.703 19.625 1 98 148 HIS A O 1
ATOM 1233 N N . LEU A 1 149 ? -5.039 22.969 18.562 1 98.44 149 LEU A N 1
ATOM 1234 C CA . LEU A 1 149 ? -4.031 23.859 18.016 1 98.44 149 LEU A CA 1
ATOM 1235 C C . LEU A 1 149 ? -3.381 24.703 19.109 1 98.44 149 LEU A C 1
ATOM 1237 O O . LEU A 1 149 ? -2.309 25.266 18.906 1 98.44 149 LEU A O 1
ATOM 1241 N N . ASN A 1 150 ? -3.979 24.719 20.25 1 97.62 150 ASN A N 1
ATOM 1242 C CA . ASN A 1 150 ? -3.447 25.5 21.375 1 97.62 150 ASN A CA 1
ATOM 1243 C C . ASN A 1 150 ? -2.105 24.953 21.844 1 97.62 150 ASN A C 1
ATOM 1245 O O . ASN A 1 150 ? -1.37 25.641 22.562 1 97.62 150 ASN A O 1
ATOM 1249 N N . ALA A 1 151 ? -1.821 23.75 21.469 1 97.75 151 ALA A N 1
ATOM 1250 C CA . ALA A 1 151 ? -0.542 23.141 21.828 1 97.75 151 ALA A CA 1
ATOM 1251 C C . ALA A 1 151 ? 0.6 23.734 21.016 1 97.75 151 ALA A C 1
ATOM 1253 O O . ALA A 1 151 ? 1.772 23.562 21.344 1 97.75 151 ALA A O 1
ATOM 1254 N N . LEU A 1 152 ? 0.286 24.453 19.953 1 98.25 152 LEU A N 1
ATOM 1255 C CA . LEU A 1 152 ? 1.291 24.969 19.031 1 98.25 152 LEU A CA 1
ATOM 1256 C C . LEU A 1 152 ? 1.772 26.359 19.484 1 98.25 152 LEU A C 1
ATOM 1258 O O . LEU A 1 152 ? 1.549 27.344 18.781 1 98.25 152 LEU A O 1
ATOM 1262 N N . ASN A 1 153 ? 2.621 26.406 20.438 1 95.44 153 ASN A N 1
ATOM 1263 C CA . ASN A 1 153 ? 2.967 27.625 21.172 1 95.44 153 ASN A CA 1
ATOM 1264 C C . ASN A 1 153 ? 3.857 28.547 20.328 1 95.44 153 ASN A C 1
ATOM 1266 O O . ASN A 1 153 ? 3.947 29.75 20.594 1 95.44 153 ASN A O 1
ATOM 1270 N N . ASN A 1 154 ? 4.457 28.047 19.359 1 97.81 154 ASN A N 1
ATOM 1271 C CA . ASN A 1 154 ? 5.367 28.844 18.547 1 97.81 154 ASN A CA 1
ATOM 1272 C C . ASN A 1 154 ? 4.664 29.438 17.328 1 97.81 154 ASN A C 1
ATOM 1274 O O . ASN A 1 154 ? 5.262 30.203 16.578 1 97.81 154 ASN A O 1
ATOM 1278 N N . LEU A 1 155 ? 3.438 29.094 17.125 1 98.69 155 LEU A N 1
ATOM 1279 C CA . LEU A 1 155 ? 2.701 29.531 15.953 1 98.69 155 LEU A CA 1
ATOM 1280 C C . LEU A 1 155 ? 2.623 31.047 15.898 1 98.69 155 LEU A C 1
ATOM 1282 O O . LEU A 1 155 ? 2.328 31.703 16.906 1 98.69 155 LEU A O 1
ATOM 1286 N N . LYS A 1 156 ? 2.91 31.625 14.727 1 98.88 156 LYS A N 1
ATOM 1287 C CA . LYS A 1 156 ? 2.867 33.062 14.531 1 98.88 156 LYS A CA 1
ATOM 1288 C C . LYS A 1 156 ? 1.668 33.469 13.68 1 98.88 156 LYS A C 1
ATOM 1290 O O . LYS A 1 156 ? 1.124 34.562 13.844 1 98.88 156 LYS A O 1
ATOM 1295 N N . GLU A 1 157 ? 1.313 32.625 12.781 1 98.88 157 GLU A N 1
ATOM 1296 C CA . GLU A 1 157 ? 0.191 32.906 11.891 1 98.88 157 GLU A CA 1
ATOM 1297 C C . GLU A 1 157 ? -0.671 31.672 11.688 1 98.88 157 GLU A C 1
ATOM 1299 O O . GLU A 1 157 ? -0.156 30.609 11.367 1 98.88 157 GLU A O 1
ATOM 1304 N N . LEU A 1 158 ? -2.004 31.844 11.898 1 98.88 158 LEU A N 1
ATOM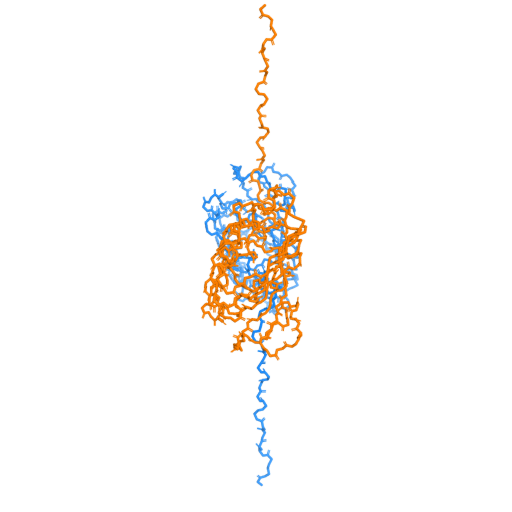 1305 C CA . LEU A 1 158 ? -2.998 30.797 11.68 1 98.88 158 LEU A CA 1
ATOM 1306 C C . LEU A 1 158 ? -4.117 31.281 10.773 1 98.88 158 LEU A C 1
ATOM 1308 O O . LEU A 1 158 ? -4.773 32.281 11.07 1 98.88 158 LEU A O 1
ATOM 1312 N N . ILE A 1 159 ? -4.246 30.609 9.648 1 98.88 159 ILE A N 1
ATOM 1313 C CA . ILE A 1 159 ? -5.293 30.953 8.688 1 98.88 159 ILE A CA 1
ATOM 1314 C C . ILE A 1 159 ? -6.34 29.844 8.648 1 98.88 159 ILE A C 1
ATOM 1316 O O . ILE A 1 159 ? -6.023 28.703 8.312 1 98.88 159 ILE A O 1
ATOM 1320 N N . LEU A 1 160 ? -7.566 30.172 8.953 1 98.62 160 LEU A N 1
ATOM 1321 C CA . LEU A 1 160 ? -8.719 29.281 8.875 1 98.62 160 LEU A CA 1
ATOM 1322 C C . LEU A 1 160 ? -9.766 29.828 7.91 1 98.62 160 LEU A C 1
ATOM 1324 O O . LEU A 1 160 ? -10.039 31.031 7.902 1 98.62 160 LEU A O 1
ATOM 1328 N N . ALA A 1 161 ? -10.195 28.953 7.043 1 98.31 161 ALA A N 1
ATOM 1329 C CA . ALA A 1 161 ? -11.234 29.406 6.125 1 98.31 161 ALA A CA 1
ATOM 1330 C C . ALA A 1 161 ? -12.078 28.234 5.621 1 98.31 161 ALA A C 1
ATOM 1332 O O . ALA A 1 161 ? -11.562 27.141 5.418 1 98.31 161 ALA A O 1
ATOM 1333 N N . ASP A 1 162 ? -13.406 28.438 5.352 1 97.69 162 ASP A N 1
ATOM 1334 C CA . ASP A 1 162 ? -14.312 27.5 4.691 1 97.69 162 ASP A CA 1
ATOM 1335 C C . ASP A 1 162 ? -14.359 26.172 5.438 1 97.69 162 ASP A C 1
ATOM 1337 O O . ASP A 1 162 ? -14.141 25.125 4.844 1 97.69 162 ASP A O 1
ATOM 1341 N N . LEU A 1 163 ? -14.516 26.281 6.727 1 98.06 163 LEU A N 1
ATOM 1342 C CA . LEU A 1 163 ? -14.781 25.141 7.598 1 98.06 163 LEU A CA 1
ATOM 1343 C C . LEU A 1 163 ? -16.266 25.078 7.973 1 98.06 163 LEU A C 1
ATOM 1345 O O . LEU A 1 163 ? -16.672 25.625 8.992 1 98.06 163 LEU A O 1
ATOM 1349 N N . PRO A 1 164 ? -17.047 24.344 7.211 1 95.75 164 PRO A N 1
ATOM 1350 C CA . PRO A 1 164 ? -18.5 24.484 7.25 1 95.75 164 PRO A CA 1
ATOM 1351 C C . PRO A 1 164 ? -19.109 24 8.57 1 95.75 164 PRO A C 1
ATOM 1353 O O . PRO A 1 164 ? -20.188 24.453 8.953 1 95.75 164 PRO A O 1
ATOM 1356 N N . TYR A 1 165 ? -18.422 23.172 9.281 1 95.12 165 TYR A N 1
ATOM 1357 C CA . TYR A 1 165 ? -19.031 22.578 10.469 1 95.12 165 TYR A CA 1
ATOM 1358 C C . TYR A 1 165 ? -18.578 23.312 11.734 1 95.12 165 TYR A C 1
ATOM 1360 O O . TYR A 1 165 ? -18.891 22.891 12.844 1 95.12 165 TYR A O 1
ATOM 1368 N N . VAL A 1 166 ? -17.828 24.375 11.523 1 95.88 166 VAL A N 1
ATOM 1369 C CA . VAL A 1 166 ? -17.5 25.266 12.633 1 95.88 166 VAL A CA 1
ATOM 1370 C C . VAL A 1 166 ? -18.516 26.391 12.711 1 95.88 166 VAL A C 1
ATOM 1372 O O . VAL A 1 166 ? -18.531 27.266 11.836 1 95.88 166 VAL A O 1
ATOM 1375 N N . LYS A 1 167 ? -19.344 26.438 13.672 1 90.75 167 LYS A N 1
ATOM 1376 C CA . LYS A 1 167 ? -20.484 27.344 13.742 1 90.75 167 LYS A CA 1
ATOM 1377 C C . LYS A 1 167 ? -20.109 28.625 14.484 1 90.75 167 LYS A C 1
ATOM 1379 O O . LYS A 1 167 ? -20.453 29.734 14.039 1 90.75 167 LYS A O 1
ATOM 1384 N N . GLU A 1 168 ? -19.453 28.547 15.68 1 90.94 168 GLU A N 1
ATOM 1385 C CA . GLU A 1 168 ? -19.125 29.719 16.5 1 90.94 168 GLU A CA 1
ATOM 1386 C C . GLU A 1 168 ? -17.703 30.203 16.219 1 90.94 168 GLU A C 1
ATOM 1388 O O . GLU A 1 168 ? -16.844 30.172 17.109 1 90.94 168 GLU A O 1
ATOM 1393 N N . ARG A 1 169 ? -17.547 30.844 15.117 1 94.62 169 ARG A N 1
ATOM 1394 C CA . ARG A 1 169 ? -16.219 31.219 14.648 1 94.62 169 ARG A CA 1
ATOM 1395 C C . ARG A 1 169 ? -15.562 32.219 15.609 1 94.62 169 ARG A C 1
ATOM 1397 O O . ARG A 1 169 ? -14.391 32.062 15.961 1 94.62 169 ARG A O 1
ATOM 1404 N N . GLU A 1 170 ? -16.359 33.219 15.953 1 94.5 170 GLU A N 1
ATOM 1405 C CA . GLU A 1 170 ? -15.805 34.25 16.828 1 94.5 170 GLU A CA 1
ATOM 1406 C C . GLU A 1 170 ? -15.359 33.656 18.172 1 94.5 170 GLU A C 1
ATOM 1408 O O . GLU A 1 170 ? -14.289 34 18.672 1 94.5 170 GLU A O 1
ATOM 1413 N N . LYS A 1 171 ? -16.156 32.781 18.656 1 95.5 171 LYS A N 1
ATOM 1414 C CA . LYS A 1 171 ? -15.828 32.156 19.922 1 95.5 171 LYS A CA 1
ATOM 1415 C C . LYS A 1 171 ? -14.578 31.297 19.797 1 95.5 171 LYS A C 1
ATOM 1417 O O . LYS A 1 171 ? -13.742 31.266 20.703 1 95.5 171 LYS A O 1
ATOM 1422 N N . ILE A 1 172 ? -14.477 30.609 18.734 1 96.19 172 ILE A N 1
ATOM 1423 C CA . ILE A 1 172 ? -13.336 29.719 18.484 1 96.19 172 ILE A CA 1
ATOM 1424 C C . ILE A 1 172 ? -12.062 30.562 18.359 1 96.19 172 ILE A C 1
ATOM 1426 O O . ILE A 1 172 ? -11.016 30.203 18.922 1 96.19 172 ILE A O 1
ATOM 1430 N N . VAL A 1 173 ? -12.094 31.672 17.656 1 97.5 173 VAL A N 1
ATOM 1431 C CA . VAL A 1 173 ? -10.945 32.562 17.484 1 97.5 173 VAL A CA 1
ATOM 1432 C C . VAL A 1 173 ? -10.5 33.094 18.844 1 97.5 173 VAL A C 1
ATOM 1434 O O . VAL A 1 173 ? -9.305 33.125 19.141 1 97.5 173 VAL A O 1
ATOM 1437 N N . ASP A 1 174 ? -11.445 33.5 19.656 1 97.12 174 ASP A N 1
ATOM 1438 C CA . ASP A 1 174 ? -11.141 34 21 1 97.12 174 ASP A CA 1
ATOM 1439 C C . ASP A 1 174 ? -10.414 32.938 21.828 1 97.12 174 ASP A C 1
ATOM 1441 O O . ASP A 1 174 ? -9.414 33.25 22.484 1 97.12 174 ASP A O 1
ATOM 1445 N N . LYS A 1 175 ? -10.945 31.766 21.781 1 96.88 175 LYS A N 1
ATOM 1446 C CA . LYS A 1 175 ? -10.344 30.672 22.547 1 96.88 175 LYS A CA 1
ATOM 1447 C C . LYS A 1 175 ? -8.93 30.375 22.062 1 96.88 175 LYS A C 1
ATOM 1449 O O . LYS A 1 175 ? -8.016 30.203 22.859 1 96.88 175 LYS A O 1
ATOM 1454 N N . LEU A 1 176 ? -8.789 30.344 20.766 1 98.06 176 LEU A N 1
ATOM 1455 C CA . LEU A 1 176 ? -7.477 30.078 20.188 1 98.06 176 LEU A CA 1
ATOM 1456 C C . LEU A 1 176 ? -6.496 31.188 20.547 1 98.06 176 LEU A C 1
ATOM 1458 O O . LEU A 1 176 ? -5.34 30.922 20.875 1 98.06 176 LEU A O 1
ATOM 1462 N N . GLN A 1 177 ? -7 32.438 20.5 1 97.94 177 GLN A N 1
ATOM 1463 C CA . GLN A 1 177 ? -6.152 33.594 20.797 1 97.94 177 GLN A CA 1
ATOM 1464 C C . GLN A 1 177 ? -5.672 33.562 22.25 1 97.94 177 GLN A C 1
ATOM 1466 O O . GLN A 1 177 ? -4.535 33.938 22.531 1 97.94 177 GLN A O 1
ATOM 1471 N N . HIS A 1 178 ? -6.496 33.125 23.109 1 97.25 178 HIS A N 1
ATOM 1472 C CA . HIS A 1 178 ? -6.129 33.031 24.516 1 97.25 178 HIS A CA 1
ATOM 1473 C C . HIS A 1 178 ? -4.988 32.031 24.703 1 97.25 178 HIS A C 1
ATOM 1475 O O . HIS A 1 178 ? -4.09 32.25 25.516 1 97.25 178 HIS A O 1
ATOM 1481 N N . GLY A 1 179 ? -5.066 30.953 23.984 1 96.88 179 GLY A N 1
ATOM 1482 C CA . GLY A 1 179 ? -4.043 29.922 24.094 1 96.88 179 GLY A CA 1
ATOM 1483 C C . GLY A 1 179 ? -2.791 30.25 23.297 1 96.88 179 GLY A C 1
ATOM 1484 O O . GLY A 1 179 ? -1.706 29.75 23.609 1 96.88 179 GLY A O 1
ATOM 1485 N N . LEU A 1 180 ? -2.982 31.062 22.281 1 98.19 180 LEU A N 1
ATOM 1486 C CA . LEU A 1 180 ? -1.9 31.469 21.391 1 98.19 180 LEU A CA 1
ATOM 1487 C C . LEU A 1 180 ? -1.788 33 21.328 1 98.19 180 LEU A C 1
ATOM 1489 O O . LEU A 1 180 ? -2.029 33.594 20.281 1 98.19 180 LEU A O 1
ATOM 1493 N N . PRO A 1 181 ? -1.226 33.562 22.297 1 97.06 181 PRO A N 1
ATOM 1494 C CA . PRO A 1 181 ? -1.29 35.031 22.422 1 97.06 181 PRO A CA 1
ATOM 1495 C C . PRO A 1 181 ? -0.402 35.75 21.406 1 97.06 181 PRO A C 1
ATOM 1497 O O . PRO A 1 181 ? -0.63 36.906 21.094 1 97.06 181 PRO A O 1
ATOM 1500 N N . HIS A 1 182 ? 0.555 35.125 20.844 1 97.38 182 HIS A N 1
ATOM 1501 C CA . HIS A 1 182 ? 1.477 35.781 19.922 1 97.38 182 HIS A CA 1
ATOM 1502 C C . HIS A 1 182 ? 1.186 35.375 18.484 1 97.38 182 HIS A C 1
ATOM 1504 O O . HIS A 1 182 ? 1.971 35.688 17.578 1 97.38 182 HIS A O 1
ATOM 1510 N N . CYS A 1 183 ? 0.063 34.719 18.281 1 98.62 183 CYS A N 1
ATOM 1511 C CA . CYS A 1 183 ? -0.312 34.25 16.953 1 98.62 183 CYS A CA 1
ATOM 1512 C C . CYS A 1 183 ? -1.378 35.125 16.328 1 98.62 183 CYS A C 1
ATOM 1514 O O . CYS A 1 183 ? -2.369 35.469 16.984 1 98.62 183 CYS A O 1
ATOM 1516 N N . THR A 1 184 ? -1.127 35.594 15.133 1 98.62 184 THR A N 1
ATOM 1517 C CA . THR A 1 184 ? -2.178 36.25 14.359 1 98.62 184 THR A CA 1
ATOM 1518 C C . THR A 1 184 ? -3.139 35.219 13.773 1 98.62 184 THR A C 1
ATOM 1520 O O . THR A 1 184 ? -2.727 34.344 13 1 98.62 184 THR A O 1
ATOM 1523 N N . ILE A 1 185 ? -4.461 35.281 14.125 1 98.5 185 ILE A N 1
ATOM 1524 C CA . ILE A 1 185 ? -5.445 34.312 13.703 1 98.5 185 ILE A CA 1
ATOM 1525 C C . ILE A 1 185 ? -6.469 34.969 12.781 1 98.5 185 ILE A C 1
ATOM 1527 O O . ILE A 1 185 ? -7.07 35.969 13.125 1 98.5 185 ILE A O 1
ATOM 1531 N N . GLN A 1 186 ? -6.547 34.438 11.602 1 97.94 186 GLN A N 1
ATOM 1532 C CA . GLN A 1 186 ? -7.555 34.875 10.633 1 97.94 186 GLN A CA 1
ATOM 1533 C C . GLN A 1 186 ? -8.531 33.719 10.344 1 97.94 186 GLN A C 1
ATOM 1535 O O . GLN A 1 186 ? -8.125 32.625 10.039 1 97.94 186 GLN A O 1
ATOM 1540 N N . PHE A 1 187 ? -9.797 34 10.492 1 96.81 187 PHE A N 1
ATOM 1541 C CA . PHE A 1 187 ? -10.836 33.031 10.18 1 96.81 187 PHE A CA 1
ATOM 1542 C C . PHE A 1 187 ? -11.844 33.625 9.195 1 96.81 187 PHE A C 1
ATOM 1544 O O . PHE A 1 187 ? -12.578 34.562 9.523 1 96.81 187 PHE A O 1
ATOM 1551 N N . HIS A 1 188 ? -11.812 33.031 7.957 1 92.12 188 HIS A N 1
ATOM 1552 C CA . HIS A 1 188 ? -12.695 33.531 6.902 1 92.12 188 HIS A CA 1
ATOM 1553 C C . HIS A 1 188 ? -13.758 32.5 6.555 1 92.12 188 HIS A C 1
ATOM 1555 O O . HIS A 1 188 ? -13.508 31.281 6.645 1 92.12 188 HIS A O 1
ATOM 1561 N N . MET B 1 1 ? 56.938 2.961 -21.438 1 23.75 1 MET B N 1
ATOM 1562 C CA . MET B 1 1 ? 56.406 2.885 -20.078 1 23.75 1 MET B CA 1
ATOM 1563 C C . MET B 1 1 ? 55 3.471 -20 1 23.75 1 MET B C 1
ATOM 1565 O O . MET B 1 1 ? 54.5 3.73 -18.906 1 23.75 1 MET B O 1
ATOM 1569 N N . LEU B 1 2 ? 54.281 3.887 -21 1 23.81 2 LEU B N 1
ATOM 1570 C CA . LEU B 1 2 ? 53.25 4.891 -21.203 1 23.81 2 LEU B CA 1
ATOM 1571 C C . LEU B 1 2 ? 51.906 4.418 -20.641 1 23.81 2 LEU B C 1
ATOM 1573 O O . LEU B 1 2 ? 51.219 5.172 -19.938 1 23.81 2 LEU B O 1
ATOM 1577 N N . LEU B 1 3 ? 51.125 3.475 -21.281 1 24.66 3 LEU B N 1
ATOM 1578 C CA . LEU B 1 3 ? 49.688 3.51 -21.578 1 24.66 3 LEU B CA 1
ATOM 1579 C C . LEU B 1 3 ? 48.875 3.111 -20.359 1 24.66 3 LEU B C 1
ATOM 1581 O O . LEU B 1 3 ? 47.656 3.01 -20.438 1 24.66 3 LEU B O 1
ATOM 1585 N N . THR B 1 4 ? 49.312 2.484 -19.406 1 23.39 4 THR B N 1
ATOM 1586 C CA . THR B 1 4 ? 48.5 1.502 -18.703 1 23.39 4 THR B CA 1
ATOM 1587 C C . THR B 1 4 ? 47.469 2.191 -17.812 1 23.39 4 THR B C 1
ATOM 1589 O O . THR B 1 4 ? 46.844 1.555 -16.953 1 23.39 4 THR B O 1
ATOM 1592 N N . ARG B 1 5 ? 47.438 3.568 -17.719 1 26.66 5 ARG B N 1
ATOM 1593 C CA . ARG B 1 5 ? 46.656 4.047 -16.578 1 26.66 5 ARG B CA 1
ATOM 1594 C C . ARG B 1 5 ? 45.188 3.799 -16.781 1 26.66 5 ARG B C 1
ATOM 1596 O O . ARG B 1 5 ? 44.469 4.641 -17.344 1 26.66 5 ARG B O 1
ATOM 1603 N N . LEU B 1 6 ? 44.656 2.721 -17.312 1 27.77 6 LEU B N 1
ATOM 1604 C CA . LEU B 1 6 ? 43.219 2.629 -17.562 1 27.77 6 LEU B CA 1
ATOM 1605 C C . LEU B 1 6 ? 42.406 2.957 -16.297 1 27.77 6 LEU B C 1
ATOM 1607 O O . LEU B 1 6 ? 42.625 2.318 -15.258 1 27.77 6 LEU B O 1
ATOM 1611 N N . SER B 1 7 ? 41.906 4.176 -16.172 1 26.47 7 SER B N 1
ATOM 1612 C CA . SER B 1 7 ? 41.188 4.875 -15.125 1 26.47 7 SER B CA 1
ATOM 1613 C C . SER B 1 7 ? 39.969 4.059 -14.656 1 26.47 7 SER B C 1
ATOM 1615 O O . SER B 1 7 ? 39.312 3.412 -15.469 1 26.47 7 SER B O 1
ATOM 1617 N N . HIS B 1 8 ? 39.938 3.424 -13.438 1 30.05 8 HIS B N 1
ATOM 1618 C CA . HIS B 1 8 ? 38.906 2.811 -12.625 1 30.05 8 HIS B CA 1
ATOM 1619 C C . HIS B 1 8 ? 37.594 3.615 -12.68 1 30.05 8 HIS B C 1
ATOM 1621 O O . HIS B 1 8 ? 37.531 4.703 -12.109 1 30.05 8 HIS B O 1
ATOM 1627 N N . LEU B 1 9 ? 37.094 3.842 -13.828 1 30.69 9 LEU B N 1
ATOM 1628 C CA . LEU B 1 9 ? 35.812 4.562 -13.922 1 30.69 9 LEU B CA 1
ATOM 1629 C C . LEU B 1 9 ? 34.812 4.039 -12.898 1 30.69 9 LEU B C 1
ATOM 1631 O O . LEU B 1 9 ? 34.531 2.838 -12.859 1 30.69 9 LEU B O 1
ATOM 1635 N N . GLN B 1 10 ? 34.781 4.684 -11.75 1 30 10 GLN B N 1
ATOM 1636 C CA . GLN B 1 10 ? 33.875 4.496 -10.633 1 30 10 GLN B CA 1
ATOM 1637 C C . GLN B 1 10 ? 32.438 4.254 -11.133 1 30 10 GLN B C 1
ATOM 1639 O O . GLN B 1 10 ? 31.953 4.977 -12 1 30 10 GLN B O 1
ATOM 1644 N N . ARG B 1 11 ? 31.969 3.062 -11.078 1 34.5 11 ARG B N 1
ATOM 1645 C CA . ARG B 1 11 ? 30.594 2.705 -11.375 1 34.5 11 ARG B CA 1
ATOM 1646 C C . ARG B 1 11 ? 29.625 3.746 -10.828 1 34.5 11 ARG B C 1
ATOM 1648 O O . ARG B 1 11 ? 29.766 4.191 -9.688 1 34.5 11 ARG B O 1
ATOM 1655 N N . PRO B 1 12 ? 28.969 4.535 -11.625 1 35.66 12 PRO B N 1
ATOM 1656 C CA . PRO B 1 12 ? 28.031 5.523 -11.07 1 35.66 12 PRO B CA 1
ATOM 1657 C C . PRO B 1 12 ? 27.203 4.973 -9.922 1 35.66 12 PRO B C 1
ATOM 1659 O O . PRO B 1 12 ? 26.781 3.816 -9.961 1 35.66 12 PRO B O 1
ATOM 1662 N N . LEU B 1 13 ? 27.328 5.281 -8.695 1 36.34 13 LEU B N 1
ATOM 1663 C CA . LEU B 1 13 ? 26.5 5.012 -7.52 1 36.34 13 LEU B CA 1
ATOM 1664 C C . LEU B 1 13 ? 25.016 5.137 -7.859 1 36.34 13 LEU B C 1
ATOM 1666 O O . LEU B 1 13 ? 24.547 6.215 -8.234 1 36.34 13 LEU B O 1
ATOM 1670 N N . ILE B 1 14 ? 24.391 4.301 -8.578 1 42.56 14 ILE B N 1
ATOM 1671 C CA . ILE B 1 14 ? 22.938 4.312 -8.781 1 42.56 14 ILE B CA 1
ATOM 1672 C C . ILE B 1 14 ? 22.25 4.781 -7.5 1 42.56 14 ILE B C 1
ATOM 1674 O O . ILE B 1 14 ? 22.469 4.207 -6.426 1 42.56 14 ILE B O 1
ATOM 1678 N N . PRO B 1 15 ? 21.844 5.961 -7.406 1 49.62 15 PRO B N 1
ATOM 1679 C CA . PRO B 1 15 ? 21.141 6.414 -6.203 1 49.62 15 PRO B CA 1
ATOM 1680 C C . PRO B 1 15 ? 20.078 5.422 -5.73 1 49.62 15 PRO B C 1
ATOM 1682 O O . PRO B 1 15 ? 19.391 4.801 -6.551 1 49.62 15 PRO B O 1
ATOM 1685 N N . HIS B 1 16 ? 20.172 4.695 -4.605 1 60.84 16 HIS B N 1
ATOM 1686 C CA . HIS B 1 16 ? 19.312 3.699 -3.963 1 60.84 16 HIS B CA 1
ATOM 1687 C C . HIS B 1 16 ? 17.953 4.281 -3.613 1 60.84 16 HIS B C 1
ATOM 1689 O O . HIS B 1 16 ? 17.672 4.535 -2.441 1 60.84 16 HIS B O 1
ATOM 1695 N N . THR B 1 17 ? 17.297 5.109 -4.574 1 67.62 17 THR B N 1
ATOM 1696 C CA . THR B 1 17 ? 15.938 5.555 -4.273 1 67.62 17 THR B CA 1
ATOM 1697 C C . THR B 1 17 ? 14.914 4.508 -4.707 1 67.62 17 THR B C 1
ATOM 1699 O O . THR B 1 17 ? 15.055 3.896 -5.766 1 67.62 17 THR B O 1
ATOM 1702 N N . ARG B 1 18 ? 14.078 4.09 -3.779 1 79.38 18 ARG B N 1
ATOM 1703 C CA . ARG B 1 18 ? 12.93 3.26 -4.125 1 79.38 18 ARG B CA 1
ATOM 1704 C C . ARG B 1 18 ? 11.859 4.078 -4.836 1 79.38 18 ARG B C 1
ATOM 1706 O O . ARG B 1 18 ? 11.359 5.07 -4.293 1 79.38 18 ARG B O 1
ATOM 1713 N N . THR B 1 19 ? 11.633 3.77 -6.09 1 93.06 19 THR B N 1
ATOM 1714 C CA . THR B 1 19 ? 10.523 4.438 -6.754 1 93.06 19 THR B CA 1
ATOM 1715 C C . THR B 1 19 ? 9.195 4.113 -6.062 1 93.06 19 THR B C 1
ATOM 1717 O O . THR B 1 19 ? 9.094 3.105 -5.363 1 93.06 19 THR B O 1
ATOM 1720 N N . LEU B 1 20 ? 8.219 5.027 -6.184 1 96.31 20 LEU B N 1
ATOM 1721 C CA . LEU B 1 20 ? 6.895 4.777 -5.629 1 96.31 20 LEU B CA 1
ATOM 1722 C C . LEU B 1 20 ? 6.316 3.475 -6.172 1 96.31 20 LEU B C 1
ATOM 1724 O O . LEU B 1 20 ? 5.73 2.689 -5.426 1 96.31 20 LEU B O 1
ATOM 1728 N N . PHE B 1 21 ? 6.578 3.256 -7.477 1 95.12 21 PHE B N 1
ATOM 1729 C CA . PHE B 1 21 ? 6.035 2.059 -8.102 1 95.12 21 PHE B CA 1
ATOM 1730 C C . PHE B 1 21 ? 6.66 0.802 -7.512 1 95.12 21 PHE B C 1
ATOM 1732 O O . PHE B 1 21 ? 5.957 -0.169 -7.219 1 95.12 21 PHE B O 1
ATOM 1739 N N . HIS B 1 22 ? 7.949 0.816 -7.375 1 93.44 22 HIS B N 1
ATOM 1740 C CA . HIS B 1 22 ? 8.625 -0.326 -6.773 1 93.44 22 HIS B CA 1
ATOM 1741 C C . HIS B 1 22 ? 8.117 -0.586 -5.359 1 93.44 22 HIS B C 1
ATOM 1743 O O . HIS B 1 22 ? 7.82 -1.729 -5.004 1 93.44 22 HIS B O 1
ATOM 1749 N N . TRP B 1 23 ? 8.008 0.458 -4.559 1 94.94 23 TRP B N 1
ATOM 1750 C CA . TRP B 1 23 ? 7.48 0.343 -3.203 1 94.94 23 TRP B CA 1
ATOM 1751 C C . TRP B 1 23 ? 6.07 -0.234 -3.217 1 94.94 23 TRP B C 1
ATOM 1753 O O . TRP B 1 23 ? 5.766 -1.163 -2.465 1 94.94 23 TRP B O 1
ATOM 1763 N N . LEU B 1 24 ? 5.219 0.289 -4.102 1 96.12 24 LEU B N 1
ATOM 1764 C CA . LEU B 1 24 ? 3.83 -0.15 -4.203 1 96.12 24 LEU B CA 1
ATOM 1765 C C . LEU B 1 24 ? 3.752 -1.629 -4.566 1 96.12 24 LEU B C 1
ATOM 1767 O O . LEU B 1 24 ? 2.936 -2.367 -4.012 1 96.12 24 LEU B O 1
ATOM 1771 N N . ASN B 1 25 ? 4.594 -2.086 -5.426 1 95.56 25 ASN B N 1
ATOM 1772 C CA . ASN B 1 25 ? 4.598 -3.49 -5.828 1 95.56 25 ASN B CA 1
ATOM 1773 C C . ASN B 1 25 ? 4.934 -4.406 -4.656 1 95.56 25 ASN B C 1
ATOM 1775 O O . ASN B 1 25 ? 4.328 -5.469 -4.5 1 95.56 25 ASN B O 1
ATOM 1779 N N . ILE B 1 26 ? 5.875 -3.996 -3.885 1 96 26 ILE B N 1
ATOM 1780 C CA . ILE B 1 26 ? 6.258 -4.781 -2.715 1 96 26 ILE B CA 1
ATOM 1781 C C . ILE B 1 26 ? 5.094 -4.836 -1.728 1 96 26 ILE B C 1
ATOM 1783 O O . ILE B 1 26 ? 4.742 -5.91 -1.233 1 96 26 ILE B O 1
ATOM 1787 N N . VAL B 1 27 ? 4.461 -3.74 -1.525 1 96.81 27 VAL B N 1
ATOM 1788 C CA . VAL B 1 27 ? 3.363 -3.656 -0.568 1 96.81 27 VAL B CA 1
ATOM 1789 C C . VAL B 1 27 ? 2.186 -4.5 -1.055 1 96.81 27 VAL B C 1
ATOM 1791 O O . VAL B 1 27 ? 1.547 -5.199 -0.265 1 96.81 27 VAL B O 1
ATOM 1794 N N . PHE B 1 28 ? 1.887 -4.496 -2.34 1 97.94 28 PHE B N 1
ATOM 1795 C CA . PHE B 1 28 ? 0.755 -5.207 -2.924 1 97.94 28 PHE B CA 1
ATOM 1796 C C . PHE B 1 28 ? 0.942 -6.715 -2.803 1 97.94 28 PHE B C 1
ATOM 1798 O O . PHE B 1 28 ? -0.034 -7.469 -2.779 1 97.94 28 PHE B O 1
ATOM 1805 N N . ASN B 1 29 ? 2.193 -7.156 -2.668 1 98.38 29 ASN B N 1
ATOM 1806 C CA . ASN B 1 29 ? 2.455 -8.594 -2.656 1 98.38 29 ASN B CA 1
ATOM 1807 C C . ASN B 1 29 ? 2.74 -9.102 -1.245 1 98.38 29 ASN B C 1
ATOM 1809 O O . ASN B 1 29 ? 2.82 -10.305 -1.02 1 98.38 29 ASN B O 1
ATOM 1813 N N . ARG B 1 30 ? 2.828 -8.18 -0.32 1 97.69 30 ARG B N 1
ATOM 1814 C CA . ARG B 1 30 ? 3.207 -8.562 1.037 1 97.69 30 ARG B CA 1
ATOM 1815 C C . ARG B 1 30 ? 2.082 -9.336 1.723 1 97.69 30 ARG B C 1
ATOM 1817 O O . ARG B 1 30 ? 0.917 -8.938 1.65 1 97.69 30 ARG B O 1
ATOM 1824 N N . VAL B 1 31 ? 2.482 -10.383 2.418 1 97.88 31 VAL B N 1
ATOM 1825 C CA . VAL B 1 31 ? 1.504 -11.18 3.158 1 97.88 31 VAL B CA 1
ATOM 1826 C C . VAL B 1 31 ? 1.068 -10.422 4.41 1 97.88 31 VAL B C 1
ATOM 1828 O O . VAL B 1 31 ? 1.903 -9.883 5.137 1 97.88 31 VAL B O 1
ATOM 1831 N N . ASP B 1 32 ? -0.213 -10.422 4.586 1 94.06 32 ASP B N 1
ATOM 1832 C CA . ASP B 1 32 ? -0.797 -9.844 5.789 1 94.06 32 ASP B CA 1
ATOM 1833 C C . ASP B 1 32 ? -1.403 -10.922 6.68 1 94.06 32 ASP B C 1
ATOM 1835 O O . ASP B 1 32 ? -2.588 -11.242 6.559 1 94.06 32 ASP B O 1
ATOM 1839 N N . ASP B 1 33 ? -0.681 -11.32 7.648 1 97 33 ASP B N 1
ATOM 1840 C CA . ASP B 1 33 ? -1.084 -12.438 8.492 1 97 33 ASP B CA 1
ATOM 1841 C C . ASP B 1 33 ? -2.293 -12.07 9.352 1 97 33 ASP B C 1
ATOM 1843 O O . ASP B 1 33 ? -3.146 -12.922 9.625 1 97 33 ASP B O 1
ATOM 1847 N N . GLU B 1 34 ? -2.314 -10.859 9.773 1 96.12 34 GLU B N 1
ATOM 1848 C CA . GLU B 1 34 ? -3.461 -10.422 10.57 1 96.12 34 GLU B CA 1
ATOM 1849 C C . GLU B 1 34 ? -4.75 -10.484 9.758 1 96.12 34 GLU B C 1
ATOM 1851 O O . GLU B 1 34 ? -5.785 -10.922 10.258 1 96.12 34 GLU B O 1
ATOM 1856 N N . ARG B 1 35 ? -4.652 -10.023 8.523 1 95.69 35 ARG B N 1
ATOM 1857 C CA . ARG B 1 35 ? -5.816 -10.102 7.648 1 95.69 35 ARG B CA 1
ATOM 1858 C C . ARG B 1 35 ? -6.234 -11.555 7.418 1 95.69 35 ARG B C 1
ATOM 1860 O O . ARG B 1 35 ? -7.422 -11.875 7.457 1 95.69 35 ARG B O 1
ATOM 1867 N N . ARG B 1 36 ? -5.289 -12.398 7.188 1 97.88 36 ARG B N 1
ATOM 1868 C CA . ARG B 1 36 ? -5.566 -13.812 6.961 1 97.88 36 ARG B CA 1
ATOM 1869 C C . ARG B 1 36 ? -6.289 -14.43 8.156 1 97.88 36 ARG B C 1
ATOM 1871 O O . ARG B 1 36 ? -7.219 -15.219 7.984 1 97.88 36 ARG B O 1
ATOM 1878 N N . LYS B 1 37 ? -5.875 -14.023 9.359 1 97.69 37 LYS B N 1
ATOM 1879 C CA . LYS B 1 37 ? -6.527 -14.516 10.57 1 97.69 37 LYS B CA 1
ATOM 1880 C C . LYS B 1 37 ? -7.977 -14.047 10.648 1 97.69 37 LYS B C 1
ATOM 1882 O O . LYS B 1 37 ? -8.852 -14.781 11.117 1 97.69 37 LYS B O 1
ATOM 1887 N N . GLN B 1 38 ? -8.188 -12.906 10.141 1 96.75 38 GLN B N 1
ATOM 1888 C CA . GLN B 1 38 ? -9.508 -12.289 10.242 1 96.75 38 GLN B CA 1
ATOM 1889 C C . GLN B 1 38 ? -10.477 -12.898 9.227 1 96.75 38 GLN B C 1
ATOM 1891 O O . GLN B 1 38 ? -11.641 -13.148 9.547 1 96.75 38 GLN B O 1
ATOM 1896 N N . VAL B 1 39 ? -10.016 -13.156 8.008 1 97.5 39 VAL B N 1
ATOM 1897 C CA . VAL B 1 39 ? -10.984 -13.406 6.945 1 97.5 39 VAL B CA 1
ATOM 1898 C C . VAL B 1 39 ? -10.766 -14.805 6.359 1 97.5 39 VAL B C 1
ATOM 1900 O O . VAL B 1 39 ? -11.531 -15.25 5.508 1 97.5 39 VAL B O 1
ATOM 1903 N N . GLY B 1 40 ? -9.648 -15.539 6.727 1 97.81 40 GLY B N 1
ATOM 1904 C CA . GLY B 1 40 ? -9.344 -16.875 6.223 1 97.81 40 GLY B CA 1
ATOM 1905 C C . GLY B 1 40 ? -8.406 -16.859 5.031 1 97.81 40 GLY B C 1
ATOM 1906 O O . GLY B 1 40 ? -8.172 -15.805 4.43 1 97.81 40 GLY B O 1
ATOM 1907 N N . PRO B 1 41 ? -7.91 -17.969 4.715 1 98.56 41 PRO B N 1
ATOM 1908 C CA . PRO B 1 41 ? -6.863 -18.062 3.693 1 98.56 41 PRO B CA 1
ATOM 1909 C C . PRO B 1 41 ? -7.375 -17.734 2.291 1 98.56 41 PRO B C 1
ATOM 1911 O O . PRO B 1 41 ? -6.738 -16.984 1.557 1 98.56 41 PRO B O 1
ATOM 1914 N N . ASP B 1 42 ? -8.539 -18.281 1.977 1 98.81 42 ASP B N 1
ATOM 1915 C CA . ASP B 1 42 ? -9.031 -18.094 0.616 1 98.81 42 ASP B CA 1
ATOM 1916 C C . ASP B 1 42 ? -9.367 -16.625 0.353 1 98.81 42 ASP B C 1
ATOM 1918 O O . ASP B 1 42 ? -9 -16.078 -0.69 1 98.81 42 ASP B O 1
ATOM 1922 N N . ARG B 1 43 ? -10.039 -16.016 1.294 1 98.25 43 ARG B N 1
ATOM 1923 C CA . ARG B 1 43 ? -10.391 -14.602 1.14 1 98.25 43 ARG B CA 1
ATOM 1924 C C . ARG B 1 43 ? -9.148 -13.727 1.071 1 98.25 43 ARG B C 1
ATOM 1926 O O . ARG B 1 43 ? -9.031 -12.875 0.188 1 98.25 43 ARG B O 1
ATOM 1933 N N . SER B 1 44 ? -8.203 -13.922 1.978 1 98.25 44 SER B N 1
ATOM 1934 C CA . SER B 1 44 ? -6.969 -13.141 1.966 1 98.25 44 SER B CA 1
ATOM 1935 C C . SER B 1 44 ? -6.168 -13.398 0.694 1 98.25 44 SER B C 1
ATOM 1937 O O . SER B 1 44 ? -5.57 -12.469 0.137 1 98.25 44 SER B O 1
ATOM 1939 N N . CYS B 1 45 ? -6.199 -14.586 0.207 1 98.81 45 CYS B N 1
ATOM 1940 C CA . CYS B 1 45 ? -5.52 -14.945 -1.035 1 98.81 45 CYS B CA 1
ATOM 1941 C C . CYS B 1 45 ? -6.176 -14.258 -2.229 1 98.81 45 CYS B C 1
ATOM 1943 O O . CYS B 1 45 ? -5.488 -13.703 -3.086 1 98.81 45 CYS B O 1
ATOM 1945 N N . ALA B 1 46 ? -7.473 -14.32 -2.227 1 98.75 46 ALA B N 1
ATOM 1946 C CA . ALA B 1 46 ? -8.203 -13.656 -3.303 1 98.75 46 ALA B CA 1
ATOM 1947 C C . ALA B 1 46 ? -7.906 -12.156 -3.322 1 98.75 46 ALA B C 1
ATOM 1949 O O . ALA B 1 46 ? -7.715 -11.57 -4.391 1 98.75 46 ALA B O 1
ATOM 1950 N N . GLU B 1 47 ? -7.832 -11.531 -2.205 1 98.44 47 GLU B N 1
ATOM 1951 C CA . GLU B 1 47 ? -7.5 -10.117 -2.115 1 98.44 47 GLU B CA 1
ATOM 1952 C C . GLU B 1 47 ? -6.129 -9.828 -2.723 1 98.44 47 GLU B C 1
ATOM 1954 O O . GLU B 1 47 ? -5.98 -8.898 -3.518 1 98.44 47 GLU B O 1
ATOM 1959 N N . TRP B 1 48 ? -5.203 -10.641 -2.41 1 98.81 48 TRP B N 1
ATOM 1960 C CA . TRP B 1 48 ? -3.854 -10.484 -2.941 1 98.81 48 TRP B CA 1
ATOM 1961 C C . TRP B 1 48 ? -3.844 -10.633 -4.457 1 98.81 48 TRP B C 1
ATOM 1963 O O . TRP B 1 48 ? -3.279 -9.805 -5.172 1 98.81 48 TRP B O 1
ATOM 1973 N N . LEU B 1 49 ? -4.449 -11.68 -4.891 1 98.88 49 LEU B N 1
ATOM 1974 C CA . LEU B 1 49 ? -4.461 -11.977 -6.32 1 98.88 49 LEU B CA 1
ATOM 1975 C C . LEU B 1 49 ? -5.141 -10.859 -7.105 1 98.88 49 LEU B C 1
ATOM 1977 O O . LEU B 1 49 ? -4.57 -10.336 -8.062 1 98.88 49 LEU B O 1
ATOM 1981 N N . LEU B 1 50 ? -6.293 -10.461 -6.688 1 98.81 50 LEU B N 1
ATOM 1982 C CA . LEU B 1 50 ? -7.051 -9.438 -7.395 1 98.81 50 LEU B CA 1
ATOM 1983 C C . LEU B 1 50 ? -6.336 -8.094 -7.328 1 98.81 50 LEU B C 1
ATOM 1985 O O . LEU B 1 50 ? -6.32 -7.344 -8.312 1 98.81 50 LEU B O 1
ATOM 1989 N N . ARG B 1 51 ? -5.738 -7.816 -6.184 1 97.88 51 ARG B N 1
ATOM 1990 C CA . ARG B 1 51 ? -4.992 -6.578 -5.992 1 97.88 51 ARG B CA 1
ATOM 1991 C C . ARG B 1 51 ? -3.859 -6.457 -7.008 1 97.88 51 ARG B C 1
ATOM 1993 O O . ARG B 1 51 ? -3.516 -5.352 -7.434 1 97.88 51 ARG B O 1
ATOM 2000 N N . ASN B 1 52 ? -3.348 -7.562 -7.426 1 98.56 52 ASN B N 1
ATOM 2001 C CA . ASN B 1 52 ? -2.197 -7.586 -8.328 1 98.56 52 ASN B CA 1
ATOM 2002 C C . ASN B 1 52 ? -2.609 -7.914 -9.758 1 98.56 52 ASN B C 1
ATOM 2004 O O . ASN B 1 52 ? -1.764 -8.227 -10.594 1 98.56 52 ASN B O 1
ATOM 2008 N N . GLY B 1 53 ? -3.861 -7.949 -10.039 1 98.56 53 GLY B N 1
ATOM 2009 C CA . GLY B 1 53 ? -4.328 -8.047 -11.414 1 98.56 53 GLY B CA 1
ATOM 2010 C C . GLY B 1 53 ? -4.688 -9.461 -11.82 1 98.56 53 GLY B C 1
ATOM 2011 O O . GLY B 1 53 ? -5.043 -9.711 -12.977 1 98.56 53 GLY B O 1
ATOM 2012 N N . ALA B 1 54 ? -4.605 -10.391 -10.93 1 98.94 54 ALA B N 1
ATOM 2013 C CA . ALA B 1 54 ? -5.035 -11.758 -11.219 1 98.94 54 ALA B CA 1
ATOM 2014 C C . ALA B 1 54 ? -6.535 -11.914 -11.008 1 98.94 54 ALA B C 1
ATOM 2016 O O . ALA B 1 54 ? -7.203 -10.992 -10.531 1 98.94 54 ALA B O 1
ATOM 2017 N N . HIS B 1 55 ? -7.043 -13.055 -11.438 1 98.94 55 HIS B N 1
ATOM 2018 C CA . HIS B 1 55 ? -8.453 -13.406 -11.328 1 98.94 55 HIS B CA 1
ATOM 2019 C C . HIS B 1 55 ? -8.641 -14.727 -10.594 1 98.94 55 HIS B C 1
ATOM 2021 O O . HIS B 1 55 ? -7.77 -15.602 -10.648 1 98.94 55 HIS B O 1
ATOM 2027 N N . VAL B 1 56 ? -9.812 -14.828 -9.914 1 98.88 56 VAL B N 1
ATOM 2028 C CA . VAL B 1 56 ? -10.055 -16.062 -9.18 1 98.88 56 VAL B CA 1
ATOM 2029 C C . VAL B 1 56 ? -11.445 -16.594 -9.508 1 98.88 56 VAL B C 1
ATOM 2031 O O . VAL B 1 56 ? -12.336 -15.836 -9.883 1 98.88 56 VAL B O 1
ATOM 2034 N N . LYS B 1 57 ? -11.531 -17.859 -9.461 1 98.94 57 LYS B N 1
ATOM 2035 C CA . LYS B 1 57 ? -12.82 -18.531 -9.539 1 98.94 57 LYS B CA 1
ATOM 2036 C C . LYS B 1 57 ? -13.156 -19.234 -8.227 1 98.94 57 LYS B C 1
ATOM 2038 O O . LYS B 1 57 ? -12.336 -19.984 -7.699 1 98.94 57 LYS B O 1
ATOM 2043 N N . TRP B 1 58 ? -14.352 -18.906 -7.68 1 98.69 58 TRP B N 1
ATOM 2044 C CA . TRP B 1 58 ? -14.812 -19.547 -6.457 1 98.69 58 TRP B CA 1
ATOM 2045 C C . TRP B 1 58 ? -15.406 -20.922 -6.762 1 98.69 58 TRP B C 1
ATOM 2047 O O . TRP B 1 58 ? -15.914 -21.156 -7.863 1 98.69 58 TRP B O 1
ATOM 2057 N N . GLU B 1 59 ? -15.352 -21.719 -5.797 1 98.38 59 GLU B N 1
ATOM 2058 C CA . GLU B 1 59 ? -16.016 -23.016 -5.91 1 98.38 59 GLU B CA 1
ATOM 2059 C C . GLU B 1 59 ? -17.5 -22.844 -6.227 1 98.38 59 GLU B C 1
ATOM 2061 O O . GLU B 1 59 ? -18.172 -22 -5.625 1 98.38 59 GLU B O 1
ATOM 2066 N N . HIS B 1 60 ? -18.016 -23.547 -7.195 1 95.5 60 HIS B N 1
ATOM 2067 C CA . HIS B 1 60 ? -19.422 -23.594 -7.617 1 95.5 60 HIS B CA 1
ATOM 2068 C C . HIS B 1 60 ? -19.812 -22.344 -8.398 1 95.5 60 HIS B C 1
ATOM 2070 O O . HIS B 1 60 ? -21 -22.047 -8.547 1 95.5 60 HIS B O 1
ATOM 2076 N N . CYS B 1 61 ? -18.859 -21.547 -8.711 1 95.69 61 CYS B N 1
ATOM 2077 C CA . CYS B 1 61 ? -19.078 -20.422 -9.617 1 95.69 61 CYS B CA 1
ATOM 2078 C C . CYS B 1 61 ? -18.453 -20.688 -10.977 1 95.69 61 CYS B C 1
ATOM 2080 O O . CYS B 1 61 ? -17.406 -21.328 -11.07 1 95.69 61 CYS B O 1
ATOM 2082 N N . ASN B 1 62 ? -19.125 -20.234 -11.992 1 95.75 62 ASN B N 1
ATOM 2083 C CA . ASN B 1 62 ? -18.641 -20.531 -13.336 1 95.75 62 ASN B CA 1
ATOM 2084 C C . ASN B 1 62 ? -17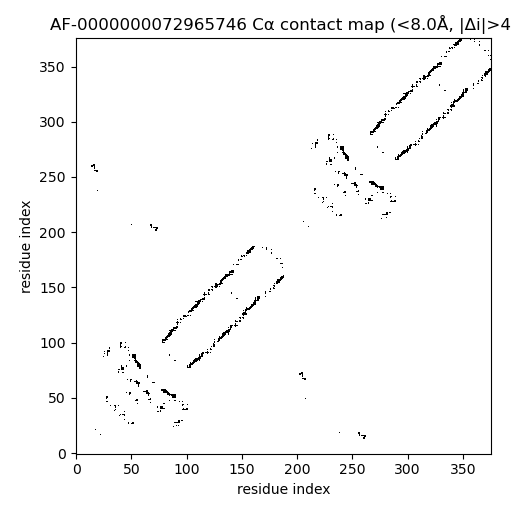.844 -19.359 -13.906 1 95.75 62 ASN B C 1
ATOM 2086 O O . ASN B 1 62 ? -17.188 -19.484 -14.945 1 95.75 62 ASN B O 1
ATOM 2090 N N . GLU B 1 63 ? -17.875 -18.25 -13.188 1 97.88 63 GLU B N 1
ATOM 2091 C CA . GLU B 1 63 ? -17.219 -17.062 -13.703 1 97.88 63 GLU B CA 1
ATOM 2092 C C . GLU B 1 63 ? -16.031 -16.656 -12.82 1 97.88 63 GLU B C 1
ATOM 2094 O O . GLU B 1 63 ? -16.062 -16.859 -11.609 1 97.88 63 GLU B O 1
ATOM 2099 N N . PHE B 1 64 ? -15.094 -16.031 -13.5 1 98.69 64 PHE B N 1
ATOM 2100 C CA . PHE B 1 64 ? -13.977 -15.461 -12.758 1 98.69 64 PHE B CA 1
ATOM 2101 C C . PHE B 1 64 ? -14.391 -14.148 -12.094 1 98.69 64 PHE B C 1
ATOM 2103 O O . PHE B 1 64 ? -15.117 -13.352 -12.688 1 98.69 64 PHE B O 1
ATOM 2110 N N . LEU B 1 65 ? -13.953 -13.992 -10.898 1 98.62 65 LEU B N 1
ATOM 2111 C CA . LEU B 1 65 ? -13.953 -12.672 -10.266 1 98.62 65 LEU B CA 1
ATOM 2112 C C . LEU B 1 65 ? -12.727 -11.867 -10.688 1 98.62 65 LEU B C 1
ATOM 2114 O O . LEU B 1 65 ? -11.594 -12.297 -10.469 1 98.62 65 LEU B O 1
ATOM 2118 N N . THR B 1 66 ? -12.953 -10.695 -11.273 1 98.5 66 THR B N 1
ATOM 2119 C CA . THR B 1 66 ? -11.844 -9.953 -11.859 1 98.5 66 THR B CA 1
ATOM 2120 C C . THR B 1 66 ? -11.688 -8.594 -11.172 1 98.5 66 THR B C 1
ATOM 2122 O O . THR B 1 66 ? -10.68 -7.91 -11.367 1 98.5 66 THR B O 1
ATOM 2125 N N . ASP B 1 67 ? -12.664 -8.18 -10.445 1 98 67 ASP B N 1
ATOM 2126 C CA . ASP B 1 67 ? -12.703 -6.863 -9.812 1 98 67 ASP B CA 1
ATOM 2127 C C . ASP B 1 67 ? -12.586 -6.984 -8.297 1 98 67 ASP B C 1
ATOM 2129 O O . ASP B 1 67 ? -13.469 -7.547 -7.641 1 98 67 ASP B O 1
ATOM 2133 N N . TYR B 1 68 ? -11.531 -6.418 -7.797 1 98.19 68 TYR B N 1
ATOM 2134 C CA . TYR B 1 68 ? -11.297 -6.434 -6.355 1 98.19 68 TYR B CA 1
ATOM 2135 C C . TYR B 1 68 ? -12.516 -5.93 -5.602 1 98.19 68 TYR B C 1
ATOM 2137 O O . TYR B 1 68 ? -12.891 -6.488 -4.566 1 98.19 68 TYR B O 1
ATOM 2145 N N . ASN B 1 69 ? -13.227 -4.934 -6.102 1 97.69 69 ASN B N 1
ATOM 2146 C CA . ASN B 1 69 ? -14.305 -4.262 -5.383 1 97.69 69 ASN B CA 1
ATOM 2147 C C . ASN B 1 69 ? -15.609 -5.047 -5.469 1 97.69 69 ASN B C 1
ATOM 2149 O O . ASN B 1 69 ? -16.625 -4.645 -4.895 1 97.69 69 ASN B O 1
ATOM 2153 N N . LYS B 1 70 ? -15.602 -6.164 -6.148 1 97.19 70 LYS B N 1
ATOM 2154 C CA . LYS B 1 70 ? -16.766 -7.039 -6.242 1 97.19 70 LYS B CA 1
ATOM 2155 C C . LYS B 1 70 ? -16.609 -8.273 -5.359 1 97.19 70 LYS B C 1
ATOM 2157 O O . LYS B 1 70 ? -17.391 -9.219 -5.453 1 97.19 70 LYS B O 1
ATOM 2162 N N . LEU B 1 71 ? -15.5 -8.25 -4.531 1 97.38 71 LEU B N 1
ATOM 2163 C CA . LEU B 1 71 ? -15.383 -9.297 -3.52 1 97.38 71 LEU B CA 1
ATOM 2164 C C . LEU B 1 71 ? -16.609 -9.336 -2.623 1 97.38 71 LEU B C 1
ATOM 2166 O O . LEU B 1 71 ? -17.125 -8.289 -2.229 1 97.38 71 LEU B O 1
ATOM 2170 N N . PRO B 1 72 ? -17.094 -10.539 -2.326 1 95.12 72 PRO B N 1
ATOM 2171 C CA . PRO B 1 72 ? -18.234 -10.609 -1.405 1 95.12 72 PRO B CA 1
ATOM 2172 C C . PRO B 1 72 ? -17.859 -10.203 0.021 1 95.12 72 PRO B C 1
ATOM 2174 O O . PRO B 1 72 ? -16.703 -9.906 0.3 1 95.12 72 PRO B O 1
ATOM 2177 N N . SER B 1 73 ? -18.875 -10.156 0.879 1 94.25 73 SER B N 1
ATOM 2178 C CA . SER B 1 73 ? -18.625 -9.844 2.285 1 94.25 73 SER B CA 1
ATOM 2179 C C . SER B 1 73 ? -17.516 -10.727 2.861 1 94.25 73 SER B C 1
ATOM 2181 O O . SER B 1 73 ? -17.453 -11.922 2.551 1 94.25 73 SER B O 1
ATOM 2183 N N . ASP B 1 74 ? -16.688 -10.062 3.693 1 92.5 74 ASP B N 1
ATOM 2184 C CA . ASP B 1 74 ? -15.57 -10.812 4.262 1 92.5 74 ASP B CA 1
ATOM 2185 C C . ASP B 1 74 ? -16.047 -11.789 5.336 1 92.5 74 ASP B C 1
ATOM 2187 O O . ASP B 1 74 ? -15.25 -12.508 5.934 1 92.5 74 ASP B O 1
ATOM 2191 N N . ARG B 1 75 ? -17.344 -11.852 5.535 1 92.19 75 ARG B N 1
ATOM 2192 C CA . ARG B 1 75 ? -17.922 -12.812 6.461 1 92.19 75 ARG B CA 1
ATOM 2193 C C . ARG B 1 75 ? -18.234 -14.133 5.758 1 92.19 75 ARG B C 1
ATOM 2195 O O . ARG B 1 75 ? -18.438 -15.156 6.414 1 92.19 75 ARG B O 1
ATOM 2202 N N . ILE B 1 76 ? -18.281 -14 4.445 1 93.88 76 ILE B N 1
ATOM 2203 C CA . ILE B 1 76 ? -18.578 -15.18 3.641 1 93.88 76 ILE B CA 1
ATOM 2204 C C . ILE B 1 76 ? -17.297 -15.969 3.375 1 93.88 76 ILE B C 1
ATOM 2206 O O . ILE B 1 76 ? -16.281 -15.391 2.994 1 93.88 76 ILE B O 1
ATOM 2210 N N . ARG B 1 77 ? -17.344 -17.234 3.66 1 96.19 77 ARG B N 1
ATOM 2211 C CA . ARG B 1 77 ? -16.188 -18.094 3.436 1 96.19 77 ARG B CA 1
ATOM 2212 C C . ARG B 1 77 ? -16.359 -18.906 2.152 1 96.19 77 ARG B C 1
ATOM 2214 O O . ARG B 1 77 ? -17.266 -19.719 2.043 1 96.19 77 ARG B O 1
ATOM 2221 N N . LEU B 1 78 ? -15.578 -18.625 1.178 1 97.88 78 LEU B N 1
ATOM 2222 C CA . LEU B 1 78 ? -15.555 -19.328 -0.099 1 97.88 78 LEU B CA 1
ATOM 2223 C C . LEU B 1 78 ? -14.18 -19.938 -0.353 1 97.88 78 LEU B C 1
ATOM 2225 O O . LEU B 1 78 ? -13.195 -19.562 0.294 1 97.88 78 LEU B O 1
ATOM 2229 N N . HIS B 1 79 ? -14.117 -20.891 -1.289 1 98.81 79 HIS B N 1
ATOM 2230 C CA . HIS B 1 79 ? -12.867 -21.531 -1.667 1 98.81 79 HIS B CA 1
ATOM 2231 C C . HIS B 1 79 ? -12.477 -21.172 -3.1 1 98.81 79 HIS B C 1
ATOM 2233 O O . HIS B 1 79 ? -13.305 -21.266 -4.012 1 98.81 79 HIS B O 1
ATOM 2239 N N . ILE B 1 80 ? -11.234 -20.781 -3.242 1 98.94 80 ILE B N 1
ATOM 2240 C CA . ILE B 1 80 ? -10.711 -20.578 -4.59 1 98.94 80 ILE B CA 1
ATOM 2241 C C . ILE B 1 80 ? -10.461 -21.922 -5.254 1 98.94 80 ILE B C 1
ATOM 2243 O O . ILE B 1 80 ? -9.906 -22.844 -4.633 1 98.94 80 ILE B O 1
ATOM 2247 N N . VAL B 1 81 ? -10.859 -22.047 -6.566 1 98.94 81 VAL B N 1
ATOM 2248 C CA . VAL B 1 81 ? -10.617 -23.328 -7.23 1 98.94 81 VAL B CA 1
ATOM 2249 C C . VAL B 1 81 ? -9.734 -23.109 -8.461 1 98.94 81 VAL B C 1
ATOM 2251 O O . VAL B 1 81 ? -9.07 -24.031 -8.93 1 98.94 81 VAL B O 1
ATOM 2254 N N . GLU B 1 82 ? -9.734 -21.875 -9.031 1 98.94 82 GLU B N 1
ATOM 2255 C CA . GLU B 1 82 ? -8.906 -21.547 -10.18 1 98.94 82 GLU B CA 1
ATOM 2256 C C . GLU B 1 82 ? -8.32 -20.141 -10.055 1 98.94 82 GLU B C 1
ATOM 2258 O O . GLU B 1 82 ? -8.984 -19.219 -9.562 1 98.94 82 GLU B O 1
ATOM 2263 N N . VAL B 1 83 ? -7.078 -19.969 -10.508 1 98.94 83 VAL B N 1
ATOM 2264 C CA . VAL B 1 83 ? -6.391 -18.688 -10.562 1 98.94 83 VAL B CA 1
ATOM 2265 C C . VAL B 1 83 ? -5.898 -18.422 -11.984 1 98.94 83 VAL B C 1
ATOM 2267 O O . VAL B 1 83 ? -5.262 -19.281 -12.594 1 98.94 83 VAL B O 1
ATOM 2270 N N . ASN B 1 84 ? -6.258 -17.359 -12.516 1 98.94 84 ASN B N 1
ATOM 2271 C CA . ASN B 1 84 ? -5.68 -16.844 -13.758 1 98.94 84 ASN B CA 1
ATOM 2272 C C . ASN B 1 84 ? -4.836 -15.594 -13.5 1 98.94 84 ASN B C 1
ATOM 2274 O O . ASN B 1 84 ? -5.375 -14.516 -13.273 1 98.94 84 ASN B O 1
ATOM 2278 N N . ALA B 1 85 ? -3.52 -15.734 -13.555 1 98.94 85 ALA B N 1
ATOM 2279 C CA . ALA B 1 85 ? -2.611 -14.633 -13.227 1 98.94 85 ALA B CA 1
ATOM 2280 C C . ALA B 1 85 ? -1.988 -14.047 -14.492 1 98.94 85 ALA B C 1
ATOM 2282 O O . ALA B 1 85 ? -0.868 -13.531 -14.453 1 98.94 85 ALA B O 1
ATOM 2283 N N . SER B 1 86 ? -2.678 -14.195 -15.625 1 98.88 86 SER B N 1
ATOM 2284 C CA . SER B 1 86 ? -2.15 -13.633 -16.859 1 98.88 86 SER B CA 1
ATOM 2285 C C . SER B 1 86 ? -1.896 -12.133 -16.719 1 98.88 86 SER B C 1
ATOM 2287 O O . SER B 1 86 ? -2.799 -11.375 -16.375 1 98.88 86 SER B O 1
ATOM 2289 N N . GLU B 1 87 ? -0.628 -11.734 -16.891 1 98.69 87 GLU B N 1
ATOM 2290 C CA . GLU B 1 87 ? -0.153 -10.359 -16.906 1 98.69 87 GLU B CA 1
ATOM 2291 C C . GLU B 1 87 ? -0.243 -9.734 -15.508 1 98.69 87 GLU B C 1
ATOM 2293 O O . GLU B 1 87 ? -0.161 -8.516 -15.359 1 98.69 87 GLU B O 1
ATOM 2298 N N . ALA B 1 88 ? -0.449 -10.602 -14.5 1 98.69 88 ALA B N 1
ATOM 2299 C CA . ALA B 1 88 ? -0.532 -10.094 -13.133 1 98.69 88 ALA B CA 1
ATOM 2300 C C . ALA B 1 88 ? 0.852 -9.742 -12.594 1 98.69 88 ALA B C 1
ATOM 2302 O O . ALA B 1 88 ? 1.861 -10.273 -13.07 1 98.69 88 ALA B O 1
ATOM 2303 N N . SER B 1 89 ? 0.878 -8.82 -11.617 1 98.12 89 SER B N 1
ATOM 2304 C CA . SER B 1 89 ? 2.119 -8.367 -10.992 1 98.12 89 SER B CA 1
ATOM 2305 C C . SER B 1 89 ? 2.375 -9.102 -9.68 1 98.12 89 SER B C 1
ATOM 2307 O O . SER B 1 89 ? 2.756 -8.484 -8.68 1 98.12 89 SER B O 1
ATOM 2309 N N . ILE B 1 90 ? 2.111 -10.414 -9.641 1 98.38 90 ILE B N 1
ATOM 2310 C CA . ILE B 1 90 ? 2.352 -11.188 -8.43 1 98.38 90 ILE B CA 1
ATOM 2311 C C . ILE B 1 90 ? 3.842 -11.5 -8.305 1 98.38 90 ILE B C 1
ATOM 2313 O O . ILE B 1 90 ? 4.52 -11.742 -9.305 1 98.38 90 ILE B O 1
ATOM 2317 N N . MET B 1 91 ? 4.348 -11.383 -7.094 1 98.12 91 MET B N 1
ATOM 2318 C CA . MET B 1 91 ? 5.734 -11.68 -6.75 1 98.12 91 MET B CA 1
ATOM 2319 C C . MET B 1 91 ? 5.812 -12.812 -5.738 1 98.12 91 MET B C 1
ATOM 2321 O O . MET B 1 91 ? 4.84 -13.102 -5.039 1 98.12 91 MET B O 1
ATOM 2325 N N . HIS B 1 92 ? 7.043 -13.414 -5.664 1 96.88 92 HIS B N 1
ATOM 2326 C CA . HIS B 1 92 ? 7.242 -14.594 -4.82 1 96.88 92 HIS B CA 1
ATOM 2327 C C . HIS B 1 92 ? 6.93 -14.281 -3.361 1 96.88 92 HIS B C 1
ATOM 2329 O O . HIS B 1 92 ? 6.473 -15.156 -2.619 1 96.88 92 HIS B O 1
ATOM 2335 N N . TYR B 1 93 ? 6.957 -12.984 -2.959 1 94.5 93 TYR B N 1
ATOM 2336 C CA . TYR B 1 93 ? 6.684 -12.539 -1.597 1 94.5 93 TYR B CA 1
ATOM 2337 C C . TYR B 1 93 ? 5.23 -12.797 -1.221 1 94.5 93 TYR B C 1
ATOM 2339 O O . TYR B 1 93 ? 4.902 -12.945 -0.04 1 94.5 93 TYR B O 1
ATOM 2347 N N . GLY B 1 94 ? 4.469 -12.891 -2.201 1 98.25 94 GLY B N 1
ATOM 2348 C CA . GLY B 1 94 ? 3.041 -13.031 -1.954 1 98.25 94 GLY B CA 1
ATOM 2349 C C . GLY B 1 94 ? 2.584 -14.477 -1.927 1 98.25 94 GLY B C 1
ATOM 2350 O O . GLY B 1 94 ? 1.458 -14.773 -1.521 1 98.25 94 GLY B O 1
ATOM 2351 N N . PHE B 1 95 ? 3.406 -15.445 -2.203 1 98.69 95 PHE B N 1
ATOM 2352 C CA . PHE B 1 95 ? 2.971 -16.812 -2.488 1 98.69 95 PHE B CA 1
ATOM 2353 C C . PHE B 1 95 ? 2.576 -17.531 -1.205 1 98.69 95 PHE B C 1
ATOM 2355 O O . PHE B 1 95 ? 1.859 -18.531 -1.245 1 98.69 95 PHE B O 1
ATOM 2362 N N . ASP B 1 96 ? 2.953 -16.938 -0.075 1 98.5 96 ASP B N 1
ATOM 2363 C CA . ASP B 1 96 ? 2.51 -17.531 1.187 1 98.5 96 ASP B CA 1
ATOM 2364 C C . ASP B 1 96 ? 1.008 -17.328 1.383 1 98.5 96 ASP B C 1
ATOM 2366 O O . ASP B 1 96 ? 0.405 -17.969 2.256 1 98.5 96 ASP B O 1
ATOM 2370 N N . HIS B 1 97 ? 0.432 -16.516 0.572 1 98.75 97 HIS B N 1
ATOM 2371 C CA . HIS B 1 97 ? -1.02 -16.406 0.635 1 98.75 97 HIS B CA 1
ATOM 2372 C C . HIS B 1 97 ? -1.699 -17.719 0.263 1 98.75 97 HIS B C 1
ATOM 2374 O O . HIS B 1 97 ? -2.859 -17.938 0.614 1 98.75 97 HIS B O 1
ATOM 2380 N N . PHE B 1 98 ? -0.978 -18.562 -0.406 1 98.81 98 PHE B N 1
ATOM 2381 C CA . PHE B 1 98 ? -1.562 -19.828 -0.836 1 98.81 98 PHE B CA 1
ATOM 2382 C C . PHE B 1 98 ? -1.693 -20.781 0.338 1 98.81 98 PHE B C 1
ATOM 2384 O O . PHE B 1 98 ? -2.412 -21.781 0.252 1 98.81 98 PHE B O 1
ATOM 2391 N N . VAL B 1 99 ? -0.909 -20.531 1.407 1 98.62 99 VAL B N 1
ATOM 2392 C CA . VAL B 1 99 ? -0.979 -21.391 2.582 1 98.62 99 VAL B CA 1
ATOM 2393 C C . VAL B 1 99 ? -2.408 -21.422 3.115 1 98.62 99 VAL B C 1
ATOM 2395 O O . VAL B 1 99 ? -3 -20.375 3.387 1 98.62 99 VAL B O 1
ATOM 2398 N N . GLY B 1 100 ? -2.965 -22.562 3.197 1 98.44 100 GLY B N 1
ATOM 2399 C CA . GLY B 1 100 ? -4.312 -22.734 3.713 1 98.44 100 GLY B CA 1
ATOM 2400 C C . GLY B 1 100 ? -5.363 -22.828 2.621 1 98.44 100 GLY B C 1
ATOM 2401 O O . GLY B 1 100 ? -6.516 -23.172 2.889 1 98.44 100 GLY B O 1
ATOM 2402 N N . CYS B 1 101 ? -5.07 -22.484 1.435 1 98.75 101 CYS B N 1
ATOM 2403 C CA . CYS B 1 101 ? -5.957 -22.688 0.297 1 98.75 101 CYS B CA 1
ATOM 2404 C C . CYS B 1 101 ? -5.902 -24.141 -0.178 1 98.75 101 CYS B C 1
ATOM 2406 O O . CYS B 1 101 ? -4.957 -24.531 -0.868 1 98.75 101 CYS B O 1
ATOM 2408 N N . GLU B 1 102 ? -6.984 -24.859 -0.045 1 98.56 102 GLU B N 1
ATOM 2409 C CA . GLU B 1 102 ? -6.887 -26.312 -0.171 1 98.56 102 GLU B CA 1
ATOM 2410 C C . GLU B 1 102 ? -7.66 -26.812 -1.388 1 98.56 102 GLU B C 1
ATOM 2412 O O . GLU B 1 102 ? -7.727 -28.016 -1.635 1 98.56 102 GLU B O 1
ATOM 2417 N N . HIS B 1 103 ? -8.172 -25.922 -2.184 1 98.75 103 HIS B N 1
ATOM 2418 C CA . HIS B 1 103 ? -9.062 -26.375 -3.242 1 98.75 103 HIS B CA 1
ATOM 2419 C C . HIS B 1 103 ? -8.617 -25.859 -4.605 1 98.75 103 HIS B C 1
ATOM 2421 O O . HIS B 1 103 ? -9.305 -26.062 -5.609 1 98.75 103 HIS B O 1
ATOM 2427 N N . ILE B 1 104 ? -7.488 -25.188 -4.664 1 98.94 104 ILE B N 1
ATOM 2428 C CA . ILE B 1 104 ? -7.027 -24.641 -5.938 1 98.94 104 ILE B CA 1
ATOM 2429 C C . ILE B 1 104 ? -6.555 -25.781 -6.844 1 98.94 104 ILE B C 1
ATOM 2431 O O . ILE B 1 104 ? -5.621 -26.516 -6.5 1 98.94 104 ILE B O 1
ATOM 2435 N N . ARG B 1 105 ? -7.191 -25.906 -8.031 1 98.81 105 ARG B N 1
ATOM 2436 C CA . ARG B 1 105 ? -6.906 -27.031 -8.914 1 98.81 105 ARG B CA 1
ATOM 2437 C C . ARG B 1 105 ? -6.211 -26.562 -10.188 1 98.81 105 ARG B C 1
ATOM 2439 O O . ARG B 1 105 ? -5.578 -27.359 -10.883 1 98.81 105 ARG B O 1
ATOM 2446 N N . LYS B 1 106 ? -6.34 -25.312 -10.492 1 98.94 106 LYS B N 1
ATOM 2447 C CA . LYS B 1 106 ? -5.809 -24.797 -11.75 1 98.94 106 LYS B CA 1
ATOM 2448 C C . LYS B 1 106 ? -5.188 -23.406 -11.562 1 98.94 106 LYS B C 1
ATOM 2450 O O . LYS B 1 106 ? -5.816 -22.516 -10.992 1 98.94 106 LYS B O 1
ATOM 2455 N N . ILE B 1 107 ? -3.961 -23.172 -12.062 1 98.94 107 ILE B N 1
ATOM 2456 C CA . ILE B 1 107 ? -3.305 -21.875 -12.047 1 98.94 107 ILE B CA 1
ATOM 2457 C C . ILE B 1 107 ? -2.68 -21.594 -13.414 1 98.94 107 ILE B C 1
ATOM 2459 O O . ILE B 1 107 ? -2.062 -22.484 -14.008 1 98.94 107 ILE B O 1
ATOM 2463 N N . ILE B 1 108 ? -2.859 -20.422 -13.867 1 98.94 108 ILE B N 1
ATOM 2464 C CA . ILE B 1 108 ? -2.246 -19.953 -15.102 1 98.94 108 ILE B CA 1
ATOM 2465 C C . ILE B 1 108 ? -1.335 -18.766 -14.82 1 98.94 108 ILE B C 1
ATOM 2467 O O . ILE B 1 108 ? -1.798 -17.719 -14.367 1 98.94 108 ILE B O 1
ATOM 2471 N N . PHE B 1 109 ? -0.019 -18.922 -15.086 1 98.88 109 PHE B N 1
ATOM 2472 C CA . PHE B 1 109 ? 0.948 -17.844 -15.148 1 98.88 109 PHE B CA 1
ATOM 2473 C C . PHE B 1 109 ? 1.328 -17.531 -16.594 1 98.88 109 PHE B C 1
ATOM 2475 O O . PHE B 1 109 ? 2.09 -18.281 -17.203 1 98.88 109 PHE B O 1
ATOM 2482 N N . HIS B 1 110 ? 0.805 -16.484 -17.078 1 98.88 110 HIS B N 1
ATOM 2483 C CA . HIS B 1 110 ? 1.104 -16.062 -18.438 1 98.88 110 HIS B CA 1
ATOM 2484 C C . HIS B 1 110 ? 1.558 -14.602 -18.469 1 98.88 110 HIS B C 1
ATOM 2486 O O . HIS B 1 110 ? 0.84 -13.719 -18 1 98.88 110 HIS B O 1
ATOM 2492 N N . LYS B 1 111 ? 2.742 -14.305 -18.984 1 98.75 111 LYS B N 1
ATOM 2493 C CA . LYS B 1 111 ? 3.273 -12.945 -19.078 1 98.75 111 LYS B CA 1
ATOM 2494 C C . LYS B 1 111 ? 3.316 -12.266 -17.719 1 98.75 111 LYS B C 1
ATOM 2496 O O . LYS B 1 111 ? 2.869 -11.125 -17.562 1 98.75 111 LYS B O 1
ATOM 2501 N N . CYS B 1 112 ? 3.684 -13.094 -16.734 1 98.44 112 CYS B N 1
ATOM 2502 C CA . CYS B 1 112 ? 3.922 -12.555 -15.414 1 98.44 112 CYS B CA 1
ATOM 2503 C C . CYS B 1 112 ? 5.359 -12.062 -15.273 1 98.44 112 CYS B C 1
ATOM 2505 O O . CYS B 1 112 ? 6.254 -12.844 -14.938 1 98.44 112 CYS B O 1
ATOM 2507 N N . TYR B 1 113 ? 5.574 -10.805 -15.289 1 96.06 113 TYR B N 1
ATOM 2508 C CA . TYR B 1 113 ? 6.887 -10.195 -15.438 1 96.06 113 TYR B CA 1
ATOM 2509 C C . TYR B 1 113 ? 7.668 -10.242 -14.133 1 96.06 113 TYR B C 1
ATOM 2511 O O . TYR B 1 113 ? 8.898 -10.211 -14.133 1 96.06 113 TYR B O 1
ATOM 2519 N N . TYR B 1 114 ? 6.941 -10.32 -13.031 1 97.06 114 TYR B N 1
ATOM 2520 C CA . TYR B 1 114 ? 7.621 -10.289 -11.734 1 97.06 114 TYR B CA 1
ATOM 2521 C C . TYR B 1 114 ? 7.723 -11.688 -11.141 1 97.06 114 TYR B C 1
ATOM 2523 O O . TYR B 1 114 ? 8.211 -11.859 -10.023 1 97.06 114 TYR B O 1
ATOM 2531 N N . LEU B 1 115 ? 7.258 -12.695 -11.875 1 98.12 115 LEU B N 1
ATOM 2532 C CA . LEU B 1 115 ? 7.355 -14.07 -11.406 1 98.12 115 LEU B CA 1
ATOM 2533 C C . LEU B 1 115 ? 8.797 -14.57 -11.477 1 98.12 115 LEU B C 1
ATOM 2535 O O . LEU B 1 115 ? 9.438 -14.492 -12.531 1 98.12 115 LEU B O 1
ATOM 2539 N N . GLU B 1 116 ? 9.258 -15.039 -10.328 1 97.88 116 GLU B N 1
ATOM 2540 C CA . GLU B 1 116 ? 10.625 -15.531 -10.227 1 97.88 116 GLU B CA 1
ATOM 2541 C C . GLU B 1 116 ? 10.656 -16.984 -9.789 1 97.88 116 GLU B C 1
ATOM 2543 O O . GLU B 1 116 ? 9.617 -17.562 -9.43 1 97.88 116 GLU B O 1
ATOM 2548 N N . ASN B 1 117 ? 11.883 -17.562 -9.805 1 98.31 117 ASN B N 1
ATOM 2549 C CA . ASN B 1 117 ? 12.07 -18.969 -9.477 1 98.31 117 ASN B CA 1
ATOM 2550 C C . ASN B 1 117 ? 11.531 -19.312 -8.094 1 98.31 117 ASN B C 1
ATOM 2552 O O . ASN B 1 117 ? 10.938 -20.359 -7.895 1 98.31 117 ASN B O 1
ATOM 2556 N N . GLU B 1 118 ? 11.656 -18.391 -7.168 1 98.06 118 GLU B N 1
ATOM 2557 C CA . GLU B 1 118 ? 11.227 -18.609 -5.789 1 98.06 118 GLU B CA 1
ATOM 2558 C C . GLU B 1 118 ? 9.711 -18.797 -5.707 1 98.06 118 GLU B C 1
ATOM 2560 O O . GLU B 1 118 ? 9.219 -19.5 -4.812 1 98.06 118 GLU B O 1
ATOM 2565 N N . ALA B 1 119 ? 9.062 -18.188 -6.633 1 98.44 119 ALA B N 1
ATOM 2566 C CA . ALA B 1 119 ? 7.609 -18.328 -6.672 1 98.44 119 ALA B CA 1
ATOM 2567 C C . ALA B 1 119 ? 7.207 -19.781 -6.906 1 98.44 119 ALA B C 1
ATOM 2569 O O . ALA B 1 119 ? 6.25 -20.281 -6.301 1 98.44 119 ALA B O 1
ATOM 2570 N N . LEU B 1 120 ? 7.949 -20.469 -7.715 1 98.56 120 LEU B N 1
ATOM 2571 C CA . LEU B 1 120 ? 7.633 -21.859 -8.039 1 98.56 120 LEU B CA 1
ATOM 2572 C C . LEU B 1 120 ? 7.871 -22.766 -6.84 1 98.56 120 LEU B C 1
ATOM 2574 O O . LEU B 1 120 ? 7.145 -23.734 -6.637 1 98.56 120 LEU B O 1
ATOM 2578 N N . LYS B 1 121 ? 8.867 -22.422 -6.047 1 98 121 LYS B N 1
ATOM 2579 C CA . LYS B 1 121 ? 9.062 -23.125 -4.785 1 98 121 LYS B CA 1
ATOM 2580 C C . LYS B 1 121 ? 7.859 -22.969 -3.865 1 98 121 LYS B C 1
ATOM 2582 O O . LYS B 1 121 ? 7.438 -23.922 -3.209 1 98 121 LYS B O 1
ATOM 2587 N N . GLY B 1 122 ? 7.277 -21.797 -3.891 1 97.75 122 GLY B N 1
ATOM 2588 C CA . GLY B 1 122 ? 6.141 -21.469 -3.043 1 97.75 122 GLY B CA 1
ATOM 2589 C C . GLY B 1 122 ? 4.879 -22.219 -3.416 1 97.75 122 GLY B C 1
ATOM 2590 O O . GLY B 1 122 ? 3.963 -22.344 -2.604 1 97.75 122 GLY B O 1
ATOM 2591 N N . LEU B 1 123 ? 4.793 -22.828 -4.547 1 98.5 123 LEU B N 1
ATOM 2592 C CA . LEU B 1 123 ? 3.613 -23.547 -5.016 1 98.5 123 LEU B CA 1
ATOM 2593 C C . LEU B 1 123 ? 3.475 -24.891 -4.297 1 98.5 123 LEU B C 1
ATOM 2595 O O . LEU B 1 123 ? 2.418 -25.516 -4.355 1 98.5 123 LEU B O 1
ATOM 2599 N N . SER B 1 124 ? 4.527 -25.281 -3.57 1 98.06 124 SER B N 1
ATOM 2600 C CA . SER B 1 124 ? 4.539 -26.594 -2.936 1 98.06 124 SER B CA 1
ATOM 2601 C C . SER B 1 124 ? 3.396 -26.734 -1.934 1 98.06 124 SER B C 1
ATOM 2603 O O . SER B 1 124 ? 2.934 -27.844 -1.661 1 98.06 124 SER B O 1
ATOM 2605 N N . VAL B 1 125 ? 2.916 -25.672 -1.41 1 98.38 125 VAL B N 1
ATOM 2606 C CA . VAL B 1 125 ? 1.841 -25.703 -0.423 1 98.38 125 VAL B CA 1
ATOM 2607 C C . VAL B 1 125 ? 0.546 -26.172 -1.08 1 98.38 125 VAL B C 1
ATOM 2609 O O . VAL B 1 125 ? -0.4 -26.562 -0.393 1 98.38 125 VAL B O 1
ATOM 2612 N N . LEU B 1 126 ? 0.511 -26.172 -2.389 1 98.69 126 LEU B N 1
ATOM 2613 C CA . LEU B 1 126 ? -0.676 -26.578 -3.133 1 98.69 126 LEU B CA 1
ATOM 2614 C C . LEU B 1 126 ? -0.521 -28 -3.676 1 98.69 126 LEU B C 1
ATOM 2616 O O . LEU B 1 126 ? -1.304 -28.438 -4.523 1 98.69 126 LEU B O 1
ATOM 2620 N N . LYS B 1 127 ? 0.423 -28.734 -3.211 1 98.25 127 LYS B N 1
ATOM 2621 C CA . LYS B 1 127 ? 0.83 -30.031 -3.771 1 98.25 127 LYS B CA 1
ATOM 2622 C C . LYS B 1 127 ? -0.324 -31.031 -3.75 1 98.25 127 LYS B C 1
ATOM 2624 O O . LYS B 1 127 ? -0.398 -31.922 -4.598 1 98.25 127 LYS B O 1
ATOM 2629 N N . ASN B 1 128 ? -1.293 -30.859 -2.852 1 98.19 128 ASN B N 1
ATOM 2630 C CA . ASN B 1 128 ? -2.35 -31.844 -2.689 1 98.19 128 ASN B CA 1
ATOM 2631 C C . ASN B 1 128 ? -3.598 -31.484 -3.484 1 98.19 128 ASN B C 1
ATOM 2633 O O . ASN B 1 128 ? -4.527 -32.281 -3.602 1 98.19 128 ASN B O 1
ATOM 2637 N N . SER B 1 129 ? -3.582 -30.266 -4.043 1 98.56 129 SER B N 1
ATOM 2638 C CA . SER B 1 129 ? -4.812 -29.844 -4.703 1 98.56 129 SER B CA 1
ATOM 2639 C C . SER B 1 129 ? -4.566 -29.484 -6.16 1 98.56 129 SER B C 1
ATOM 2641 O O . SER B 1 129 ? -5.426 -29.703 -7.016 1 98.56 129 SER B O 1
ATOM 2643 N N . LEU B 1 130 ? -3.445 -28.984 -6.531 1 98.88 130 LEU B N 1
ATOM 2644 C CA . LEU B 1 130 ? -3.186 -28.422 -7.855 1 98.88 130 LEU B CA 1
ATOM 2645 C C . LEU B 1 130 ? -3.102 -29.531 -8.906 1 98.88 130 LEU B C 1
ATOM 2647 O O . LEU B 1 130 ? -2.334 -30.484 -8.75 1 98.88 130 LEU B O 1
ATOM 2651 N N . LEU B 1 131 ? -3.908 -29.391 -9.977 1 98.94 131 LEU B N 1
ATOM 2652 C CA . LEU B 1 131 ? -3.998 -30.391 -11.023 1 98.94 131 LEU B CA 1
ATOM 2653 C C . LEU B 1 131 ? -3.451 -29.859 -12.344 1 98.94 131 LEU B C 1
ATOM 2655 O O . LEU B 1 131 ? -2.912 -30.625 -13.148 1 98.94 131 LEU B O 1
ATOM 2659 N N . TYR B 1 132 ? -3.629 -28.641 -12.539 1 98.94 132 TYR B N 1
ATOM 2660 C CA . TYR B 1 132 ? -3.246 -28.016 -13.797 1 98.94 132 TYR B CA 1
ATOM 2661 C C . TYR B 1 132 ? -2.406 -26.766 -13.547 1 98.94 132 TYR B C 1
ATOM 2663 O O . TYR B 1 132 ? -2.801 -25.891 -12.773 1 98.94 132 TYR B O 1
ATOM 2671 N N . LEU B 1 133 ? -1.218 -26.641 -14.211 1 98.94 133 LEU B N 1
ATOM 2672 C CA . LEU B 1 133 ? -0.341 -25.484 -14.094 1 98.94 133 LEU B CA 1
ATOM 2673 C C . LEU B 1 133 ? 0.193 -25.062 -15.453 1 98.94 133 LEU B C 1
ATOM 2675 O O . LEU B 1 133 ? 0.666 -25.906 -16.234 1 98.94 133 LEU B O 1
ATOM 2679 N N . GLN B 1 134 ? -0.002 -23.844 -15.727 1 98.94 134 GLN B N 1
ATOM 2680 C CA . GLN B 1 134 ? 0.555 -23.25 -16.938 1 98.94 134 GLN B CA 1
ATOM 2681 C C . GLN B 1 134 ? 1.535 -22.125 -16.609 1 98.94 134 GLN B C 1
ATOM 2683 O O . GLN B 1 134 ? 1.228 -21.25 -15.805 1 98.94 134 GLN B O 1
ATOM 2688 N N . ILE B 1 135 ? 2.754 -22.156 -17.156 1 98.81 135 ILE B N 1
ATOM 2689 C CA . ILE B 1 135 ? 3.762 -21.109 -17.062 1 98.81 135 ILE B CA 1
ATOM 2690 C C . ILE B 1 135 ? 4.262 -20.734 -18.453 1 98.81 135 ILE B C 1
ATOM 2692 O O . ILE B 1 135 ? 5.016 -21.5 -19.062 1 98.81 135 ILE B O 1
ATOM 2696 N N . THR B 1 136 ? 3.785 -19.641 -18.922 1 98.81 136 THR B N 1
ATOM 2697 C CA . THR B 1 136 ? 4.125 -19.281 -20.297 1 98.81 136 THR B CA 1
ATOM 2698 C C . THR B 1 136 ? 4.539 -17.812 -20.391 1 98.81 136 THR B C 1
ATOM 2700 O O . THR B 1 136 ? 3.961 -16.953 -19.719 1 98.81 136 THR B O 1
ATOM 2703 N N . GLU B 1 137 ? 5.535 -17.469 -21.094 1 98.56 137 GLU B N 1
ATOM 2704 C CA . GLU B 1 137 ? 6.062 -16.125 -21.328 1 98.56 137 GLU B CA 1
ATOM 2705 C C . GLU B 1 137 ? 6.438 -15.445 -20.016 1 98.56 137 GLU B C 1
ATOM 2707 O O . GLU B 1 137 ? 6.105 -14.281 -19.797 1 98.56 137 GLU B O 1
ATOM 2712 N N . CYS B 1 138 ? 6.957 -16.297 -19.156 1 98.44 138 CYS B N 1
ATOM 2713 C CA . CYS B 1 138 ? 7.535 -15.773 -17.922 1 98.44 138 CYS B CA 1
ATOM 2714 C C . CYS B 1 138 ? 9.055 -15.742 -18 1 98.44 138 CYS B C 1
ATOM 2716 O O . CYS B 1 138 ? 9.719 -16.766 -17.828 1 98.44 138 CYS B O 1
ATOM 2718 N N . LEU B 1 139 ? 9.602 -14.586 -18.125 1 96.25 139 LEU B N 1
ATOM 2719 C CA . LEU B 1 139 ? 10.953 -14.367 -18.625 1 96.25 139 LEU B CA 1
ATOM 2720 C C . LEU B 1 139 ? 11.984 -14.719 -17.547 1 96.25 139 LEU B C 1
ATOM 2722 O O . LEU B 1 139 ? 13.125 -15.055 -17.875 1 96.25 139 LEU B O 1
ATOM 2726 N N . ASN B 1 140 ? 11.586 -14.672 -16.297 1 97.5 140 ASN B N 1
ATOM 2727 C CA . ASN B 1 140 ? 12.562 -14.812 -15.219 1 97.5 140 ASN B CA 1
ATOM 2728 C C . ASN B 1 140 ? 12.641 -16.25 -14.719 1 97.5 140 ASN B C 1
ATOM 2730 O O . ASN B 1 140 ? 13.406 -16.547 -13.805 1 97.5 140 ASN B O 1
ATOM 2734 N N . ILE B 1 141 ? 11.906 -17.141 -15.336 1 98.12 141 ILE B N 1
ATOM 2735 C CA . ILE B 1 141 ? 11.914 -18.531 -14.914 1 98.12 141 ILE B CA 1
ATOM 2736 C C . ILE B 1 141 ? 13.055 -19.281 -15.609 1 98.12 141 ILE B C 1
ATOM 2738 O O . ILE B 1 141 ? 13.219 -19.172 -16.828 1 98.12 141 ILE B O 1
ATOM 2742 N N . THR B 1 142 ? 13.812 -19.938 -14.82 1 97.38 142 THR B N 1
ATOM 2743 C CA . THR B 1 142 ? 14.938 -20.719 -15.32 1 97.38 142 THR B CA 1
ATOM 2744 C C . THR B 1 142 ? 14.859 -22.156 -14.812 1 97.38 142 THR B C 1
ATOM 2746 O O . THR B 1 142 ? 13.891 -22.547 -14.164 1 97.38 142 THR B O 1
ATOM 2749 N N . GLU B 1 143 ? 15.875 -22.969 -15.094 1 96.44 143 GLU B N 1
ATOM 2750 C CA . GLU B 1 143 ? 15.891 -24.406 -14.82 1 96.44 143 GLU B CA 1
ATOM 2751 C C . GLU B 1 143 ? 15.789 -24.672 -13.328 1 96.44 143 GLU B C 1
ATOM 2753 O O . GLU B 1 143 ? 15 -25.516 -12.898 1 96.44 143 GLU B O 1
ATOM 2758 N N . PRO B 1 144 ? 16.531 -23.922 -12.5 1 96.06 144 PRO B N 1
ATOM 2759 C CA . PRO B 1 144 ? 16.406 -24.172 -11.062 1 96.06 144 PRO B CA 1
ATOM 2760 C C . PRO B 1 144 ? 14.984 -23.922 -10.547 1 96.06 144 PRO B C 1
ATOM 2762 O O . PRO B 1 144 ? 14.523 -24.625 -9.648 1 96.06 144 PRO B O 1
ATOM 2765 N N . GLY B 1 145 ? 14.344 -22.969 -11.125 1 97.75 145 GLY B N 1
ATOM 2766 C CA . GLY B 1 145 ? 12.961 -22.703 -10.75 1 97.75 145 GLY B CA 1
ATOM 2767 C C . GLY B 1 145 ? 12.016 -23.828 -11.102 1 97.75 145 GLY B C 1
ATOM 2768 O O . GLY B 1 145 ? 11.188 -24.234 -10.281 1 97.75 145 GLY B O 1
ATOM 2769 N N . LEU B 1 146 ? 12.188 -24.359 -12.25 1 98.06 146 LEU B N 1
ATOM 2770 C CA . LEU B 1 146 ? 11.312 -25.422 -12.75 1 98.06 146 LEU B CA 1
ATOM 2771 C C . LEU B 1 146 ? 11.492 -26.703 -11.938 1 98.06 146 LEU B C 1
ATOM 2773 O O . LEU B 1 146 ? 10.555 -27.484 -11.789 1 98.06 146 LEU B O 1
ATOM 2777 N N . SER B 1 147 ? 12.633 -26.906 -11.375 1 96.75 147 SER B N 1
ATOM 2778 C CA . SER B 1 147 ? 12.906 -28.109 -10.594 1 96.75 147 SER B CA 1
ATOM 2779 C C . SER B 1 147 ? 12.016 -28.188 -9.359 1 96.75 147 SER B C 1
ATOM 2781 O O . SER B 1 147 ? 11.695 -29.266 -8.875 1 96.75 147 SER B O 1
ATOM 2783 N N . HIS B 1 148 ? 11.578 -27.047 -8.828 1 97.94 148 HIS B N 1
ATOM 2784 C CA . HIS B 1 148 ? 10.727 -27 -7.645 1 97.94 148 HIS B CA 1
ATOM 2785 C C . HIS B 1 148 ? 9.344 -27.578 -7.934 1 97.94 148 HIS B C 1
ATOM 2787 O O . HIS B 1 148 ? 8.609 -27.938 -7.012 1 97.94 148 HIS B O 1
ATOM 2793 N N . LEU B 1 149 ? 8.984 -27.75 -9.172 1 98.44 149 LEU B N 1
ATOM 2794 C CA . LEU B 1 149 ? 7.656 -28.234 -9.547 1 98.44 149 LEU B CA 1
ATOM 2795 C C . LEU B 1 149 ? 7.492 -29.703 -9.211 1 98.44 149 LEU B C 1
ATOM 2797 O O . LEU B 1 149 ? 6.371 -30.219 -9.156 1 98.44 149 LEU B O 1
ATOM 2801 N N . ASN B 1 150 ? 8.562 -30.375 -8.945 1 97.62 150 ASN B N 1
ATOM 2802 C CA . ASN B 1 150 ? 8.523 -31.797 -8.633 1 97.62 150 ASN B CA 1
ATOM 2803 C C . ASN B 1 150 ? 7.797 -32.062 -7.32 1 97.62 150 ASN B C 1
ATOM 2805 O O . ASN B 1 150 ? 7.402 -33.188 -7.039 1 97.62 150 ASN B O 1
ATOM 2809 N N . ALA B 1 151 ? 7.652 -31.047 -6.547 1 97.75 151 ALA B N 1
ATOM 2810 C CA . ALA B 1 151 ? 6.934 -31.172 -5.281 1 97.75 151 ALA B CA 1
ATOM 2811 C C . ALA B 1 151 ? 5.434 -31.297 -5.516 1 97.75 151 ALA B C 1
ATOM 2813 O O . ALA B 1 151 ? 4.688 -31.688 -4.609 1 97.75 151 ALA B O 1
ATOM 2814 N N . LEU B 1 152 ? 4.973 -31 -6.699 1 98.25 152 LEU B N 1
ATOM 2815 C CA . LEU B 1 152 ? 3.545 -30.953 -7 1 98.25 152 LEU B CA 1
ATOM 2816 C C . LEU B 1 152 ? 3.053 -32.312 -7.465 1 98.25 152 LEU B C 1
ATOM 2818 O O . LEU B 1 152 ? 2.643 -32.469 -8.617 1 98.25 152 LEU B O 1
ATOM 2822 N N . ASN B 1 153 ? 2.846 -33.219 -6.574 1 95.44 153 ASN B N 1
ATOM 2823 C CA . ASN B 1 153 ? 2.652 -34.625 -6.859 1 95.44 153 ASN B CA 1
ATOM 2824 C C . ASN B 1 153 ? 1.272 -34.906 -7.449 1 95.44 153 ASN B C 1
ATOM 2826 O O . ASN B 1 153 ? 1.055 -35.938 -8.078 1 95.44 153 ASN B O 1
ATOM 2830 N N . ASN B 1 154 ? 0.394 -34.031 -7.293 1 97.81 154 ASN B N 1
ATOM 2831 C CA . ASN B 1 154 ? -0.961 -34.25 -7.785 1 97.81 154 ASN B CA 1
ATOM 2832 C C . ASN B 1 154 ? -1.158 -33.656 -9.18 1 97.81 154 ASN B C 1
ATOM 2834 O O . ASN B 1 154 ? -2.223 -33.812 -9.781 1 97.81 154 ASN B O 1
ATOM 2838 N N . LEU B 1 155 ? -0.174 -33 -9.688 1 98.69 155 LEU B N 1
ATOM 2839 C CA . LEU B 1 155 ? -0.287 -32.344 -10.977 1 98.69 155 LEU B CA 1
ATOM 2840 C C . LEU B 1 155 ? -0.613 -33.344 -12.086 1 98.69 155 LEU B C 1
ATOM 2842 O O . LEU B 1 155 ? -0.005 -34.406 -12.164 1 98.69 155 LEU B O 1
ATOM 2846 N N . LYS B 1 156 ? -1.581 -33 -12.922 1 98.88 156 LYS B N 1
ATOM 2847 C CA . LYS B 1 156 ? -1.99 -33.844 -14.031 1 98.88 156 LYS B CA 1
ATOM 2848 C C . LYS B 1 156 ? -1.547 -33.281 -15.367 1 98.88 156 LYS B C 1
ATOM 2850 O O . LYS B 1 156 ? -1.279 -34 -16.312 1 98.88 156 LYS B O 1
ATOM 2855 N N . GLU B 1 157 ? -1.528 -31.984 -15.438 1 98.88 157 GLU B N 1
ATOM 2856 C CA . GLU B 1 157 ? -1.137 -31.312 -16.672 1 98.88 157 GLU B CA 1
ATOM 2857 C C . GLU B 1 157 ? -0.243 -30.109 -16.375 1 98.88 157 GLU B C 1
ATOM 2859 O O . GLU B 1 157 ? -0.577 -29.266 -15.539 1 98.88 157 GLU B O 1
ATOM 2864 N N . LEU B 1 158 ? 0.925 -30.047 -17.078 1 98.88 158 LEU B N 1
ATOM 2865 C CA . LEU B 1 158 ? 1.877 -28.953 -16.984 1 98.88 158 LEU B CA 1
ATOM 2866 C C . LEU B 1 158 ? 2.207 -28.406 -18.375 1 98.88 158 LEU B C 1
ATOM 2868 O O . LEU B 1 158 ? 2.67 -29.156 -19.234 1 98.88 158 LEU B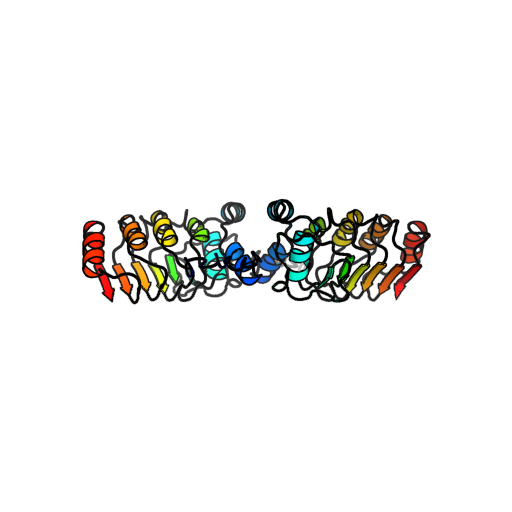 O 1
ATOM 2872 N N . ILE B 1 159 ? 1.889 -27.125 -18.547 1 98.88 159 ILE B N 1
ATOM 2873 C CA . ILE B 1 159 ? 2.17 -26.469 -19.812 1 98.88 159 ILE B CA 1
ATOM 2874 C C . ILE B 1 159 ? 3.268 -25.422 -19.609 1 98.88 159 ILE B C 1
ATOM 2876 O O . ILE B 1 159 ? 3.107 -24.484 -18.844 1 98.88 159 ILE B O 1
ATOM 2880 N N . LEU B 1 160 ? 4.363 -25.578 -20.328 1 98.62 160 LEU B N 1
ATOM 2881 C CA . LEU B 1 160 ? 5.473 -24.641 -20.344 1 98.62 160 LEU B CA 1
ATOM 2882 C C . LEU B 1 160 ? 5.703 -24.109 -21.766 1 98.62 160 LEU B C 1
ATOM 2884 O O . LEU B 1 160 ? 5.648 -24.875 -22.734 1 98.62 160 LEU B O 1
ATOM 2888 N N . ALA B 1 161 ? 5.805 -22.812 -21.828 1 98.31 161 ALA B N 1
ATOM 2889 C CA . ALA B 1 161 ? 6.074 -22.25 -23.156 1 98.31 161 ALA B CA 1
ATOM 2890 C C . ALA B 1 161 ? 6.773 -20.906 -23.062 1 98.31 161 ALA B C 1
ATOM 2892 O O . ALA B 1 161 ? 6.504 -20.125 -22.141 1 98.31 161 ALA B O 1
ATOM 2893 N N . ASP B 1 162 ? 7.676 -20.562 -24.016 1 97.69 162 ASP B N 1
ATOM 2894 C CA . ASP B 1 162 ? 8.297 -19.25 -24.188 1 97.69 162 ASP B CA 1
ATOM 2895 C C . ASP B 1 162 ? 9.031 -18.812 -22.922 1 97.69 162 ASP B C 1
ATOM 2897 O O . ASP B 1 162 ? 8.789 -17.734 -22.391 1 97.69 162 ASP B O 1
ATOM 2901 N N . LEU B 1 163 ? 9.812 -19.734 -22.422 1 98.06 163 LEU B N 1
ATOM 2902 C CA . LEU B 1 163 ? 10.758 -19.484 -21.328 1 98.06 163 LEU B CA 1
ATOM 2903 C C . LEU B 1 163 ? 12.18 -19.344 -21.859 1 98.06 163 LEU B C 1
ATOM 2905 O O . LEU B 1 163 ? 12.914 -20.328 -21.938 1 98.06 163 LEU B O 1
ATOM 2909 N N . PRO B 1 164 ? 12.594 -18.125 -22.156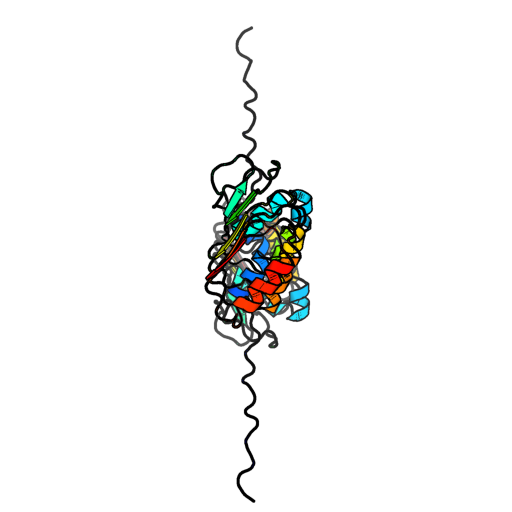 1 95.75 164 PRO B N 1
ATOM 2910 C CA . PRO B 1 164 ? 13.781 -17.906 -23 1 95.75 164 PRO B CA 1
ATOM 2911 C C . PRO B 1 164 ? 15.078 -18.328 -22.312 1 95.75 164 PRO B C 1
ATOM 2913 O O . PRO B 1 164 ? 16.062 -18.641 -22.984 1 95.75 164 PRO B O 1
ATOM 2916 N N . TYR B 1 165 ? 15.078 -18.406 -21.016 1 95.06 165 TYR B N 1
ATOM 2917 C CA . TYR B 1 165 ? 16.344 -18.672 -20.328 1 95.06 165 TYR B CA 1
ATOM 2918 C C . TYR B 1 165 ? 16.453 -20.141 -19.938 1 95.06 165 TYR B C 1
ATOM 2920 O O . TYR B 1 165 ? 17.391 -20.531 -19.234 1 95.06 165 TYR B O 1
ATOM 2928 N N . VAL B 1 166 ? 15.477 -20.906 -20.391 1 95.88 166 VAL B N 1
ATOM 2929 C CA . VAL B 1 166 ? 15.578 -22.359 -20.25 1 95.88 166 VAL B CA 1
ATOM 2930 C C . VAL B 1 166 ? 16.172 -22.953 -21.531 1 95.88 166 VAL B C 1
ATOM 2932 O O . VAL B 1 166 ? 15.531 -22.953 -22.578 1 95.88 166 VAL B O 1
ATOM 2935 N N . LYS B 1 167 ? 17.359 -23.453 -21.484 1 90.62 167 LYS B N 1
ATOM 2936 C CA . LYS B 1 167 ? 18.109 -23.859 -22.672 1 90.62 167 LYS B CA 1
ATOM 2937 C C . LYS B 1 167 ? 17.891 -25.344 -22.953 1 90.62 167 LYS B C 1
ATOM 2939 O O . LYS B 1 167 ? 17.688 -25.734 -24.109 1 90.62 167 LYS B O 1
ATOM 2944 N N . GLU B 1 168 ? 17.984 -26.281 -21.969 1 90.62 168 GLU B N 1
ATOM 2945 C CA . GLU B 1 168 ? 17.875 -27.719 -22.156 1 90.62 168 GLU B CA 1
ATOM 2946 C C . GLU B 1 168 ? 16.453 -28.203 -21.891 1 90.62 168 GLU B C 1
ATOM 2948 O O . GLU B 1 168 ? 16.219 -28.984 -20.984 1 90.62 168 GLU B O 1
ATOM 2953 N N . ARG B 1 169 ? 15.586 -27.922 -22.812 1 94.56 169 ARG B N 1
ATOM 2954 C CA . ARG B 1 169 ? 14.164 -28.172 -22.625 1 94.56 169 ARG B CA 1
ATOM 2955 C C . ARG B 1 169 ? 13.898 -29.672 -22.453 1 94.56 169 ARG B C 1
ATOM 2957 O O . ARG B 1 169 ? 13.156 -30.078 -21.562 1 94.56 169 ARG B O 1
ATOM 2964 N N . GLU B 1 170 ? 14.5 -30.406 -23.375 1 94.38 170 GLU B N 1
ATOM 2965 C CA . GLU B 1 170 ? 14.258 -31.859 -23.344 1 94.38 170 GLU B CA 1
ATOM 2966 C C . GLU B 1 170 ? 14.727 -32.469 -22.031 1 94.38 170 GLU B C 1
ATOM 2968 O O . GLU B 1 170 ? 14.039 -33.312 -21.438 1 94.38 170 GLU B O 1
ATOM 2973 N N . LYS B 1 171 ? 15.844 -32 -21.609 1 95.44 171 LYS B N 1
ATOM 2974 C CA . LYS B 1 171 ? 16.375 -32.5 -20.344 1 95.44 171 LYS B CA 1
ATOM 2975 C C . LYS B 1 171 ? 15.484 -32.125 -19.172 1 95.44 171 LYS B C 1
ATOM 2977 O O . LYS B 1 171 ? 15.273 -32.906 -18.25 1 95.44 171 LYS B O 1
ATOM 2982 N N . ILE B 1 172 ? 15 -30.953 -19.203 1 96.12 172 ILE B N 1
ATOM 2983 C CA . ILE B 1 172 ? 14.141 -30.438 -18.141 1 96.12 172 ILE B CA 1
ATOM 2984 C C . ILE B 1 172 ? 12.836 -31.234 -18.109 1 96.12 172 ILE B C 1
ATOM 2986 O O . ILE B 1 172 ? 12.352 -31.609 -17.047 1 96.12 172 ILE B O 1
ATOM 2990 N N . VAL B 1 173 ? 12.25 -31.516 -19.25 1 97.44 173 VAL B N 1
ATOM 2991 C CA . VAL B 1 173 ? 11.008 -32.281 -19.344 1 97.44 173 VAL B CA 1
ATOM 2992 C C . VAL B 1 173 ? 11.219 -33.688 -18.781 1 97.44 173 VAL B C 1
ATOM 2994 O O . VAL B 1 173 ? 10.383 -34.188 -18.031 1 97.44 173 VAL B O 1
ATOM 2997 N N . ASP B 1 174 ? 12.328 -34.281 -19.141 1 97.06 174 ASP B N 1
ATOM 2998 C CA . ASP B 1 174 ? 12.648 -35.625 -18.641 1 97.06 174 ASP B CA 1
ATOM 2999 C C . ASP B 1 174 ? 12.734 -35.625 -17.125 1 97.06 174 ASP B C 1
ATOM 3001 O O . ASP B 1 174 ? 12.18 -36.531 -16.469 1 97.06 174 ASP B O 1
ATOM 3005 N N . LYS B 1 175 ? 13.414 -34.656 -16.594 1 96.81 175 LYS B N 1
ATOM 3006 C CA . LYS B 1 175 ? 13.57 -34.562 -15.156 1 96.81 175 LYS B CA 1
ATOM 3007 C C . LYS B 1 175 ? 12.227 -34.375 -14.469 1 96.81 175 LYS B C 1
ATOM 3009 O O . LYS B 1 175 ? 11.938 -35.031 -13.453 1 96.81 175 LYS B O 1
ATOM 3014 N N . LEU B 1 176 ? 11.461 -33.5 -15.031 1 98.06 176 LEU B N 1
ATOM 3015 C CA . LEU B 1 176 ? 10.141 -33.219 -14.469 1 98.06 176 LEU B CA 1
ATOM 3016 C C . LEU B 1 176 ? 9.258 -34.469 -14.547 1 98.06 176 LEU B C 1
ATOM 3018 O O . LEU B 1 176 ? 8.539 -34.781 -13.594 1 98.06 176 LEU B O 1
ATOM 3022 N N . GLN B 1 177 ? 9.359 -35.188 -15.664 1 97.88 177 GLN B N 1
ATOM 3023 C CA . GLN B 1 177 ? 8.547 -36.375 -15.859 1 97.88 177 GLN B CA 1
ATOM 3024 C C . GLN B 1 177 ? 8.914 -37.469 -14.844 1 97.88 177 GLN B C 1
ATOM 3026 O O . GLN B 1 177 ? 8.039 -38.188 -14.359 1 97.88 177 GLN B O 1
ATOM 3031 N N . HIS B 1 178 ? 10.133 -37.562 -14.547 1 97.25 178 HIS B N 1
ATOM 3032 C CA . HIS B 1 178 ? 10.586 -38.531 -13.555 1 97.25 178 HIS B CA 1
ATOM 3033 C C . HIS B 1 178 ? 9.984 -38.25 -12.188 1 97.25 178 HIS B C 1
ATOM 3035 O O . HIS B 1 178 ? 9.617 -39.156 -11.461 1 97.25 178 HIS B O 1
ATOM 3041 N N . GLY B 1 179 ? 9.922 -37 -11.867 1 96.81 179 GLY B N 1
ATOM 3042 C CA . GLY B 1 179 ? 9.383 -36.594 -10.578 1 96.81 179 GLY B CA 1
ATOM 3043 C C . GLY B 1 179 ? 7.863 -36.562 -10.555 1 96.81 179 GLY B C 1
ATOM 3044 O O . GLY B 1 179 ? 7.254 -36.688 -9.492 1 96.81 179 GLY B O 1
ATOM 3045 N N . LEU B 1 180 ? 7.301 -36.375 -11.742 1 98.19 180 LEU B N 1
ATOM 3046 C CA . LEU B 1 180 ? 5.855 -36.312 -11.914 1 98.19 180 LEU B CA 1
ATOM 3047 C C . LEU B 1 180 ? 5.379 -37.344 -12.922 1 98.19 180 LEU B C 1
ATOM 3049 O O . LEU B 1 180 ? 4.887 -37 -14 1 98.19 180 LEU B O 1
ATOM 3053 N N . PRO B 1 181 ? 5.285 -38.531 -12.539 1 97 181 PRO B N 1
ATOM 3054 C CA . PRO B 1 181 ? 5.059 -39.625 -13.508 1 97 181 PRO B CA 1
ATOM 3055 C C . PRO B 1 181 ? 3.635 -39.625 -14.055 1 97 181 PRO B C 1
ATOM 3057 O O . PRO B 1 181 ? 3.389 -40.188 -15.125 1 97 181 PRO B O 1
ATOM 3060 N N . HIS B 1 182 ? 2.705 -39.031 -13.398 1 97.31 182 HIS B N 1
ATOM 3061 C CA . HIS B 1 182 ? 1.316 -39.062 -13.836 1 97.31 182 HIS B CA 1
ATOM 3062 C C . HIS B 1 182 ? 0.896 -37.75 -14.469 1 97.31 182 HIS B C 1
ATOM 3064 O O . HIS B 1 182 ? -0.289 -37.531 -14.734 1 97.31 182 HIS B O 1
ATOM 3070 N N . CYS B 1 183 ? 1.867 -36.875 -14.695 1 98.62 183 CYS B N 1
ATOM 3071 C CA . CYS B 1 183 ? 1.599 -35.562 -15.242 1 98.62 183 CYS B CA 1
ATOM 3072 C C . CYS B 1 183 ? 1.939 -35.5 -16.734 1 98.62 183 CYS B C 1
ATOM 3074 O O . CYS B 1 183 ? 3.014 -35.938 -17.141 1 98.62 183 CYS B O 1
ATOM 3076 N N . THR B 1 184 ? 1.002 -35.062 -17.516 1 98.62 184 THR B N 1
ATOM 3077 C CA . THR B 1 184 ? 1.312 -34.75 -18.906 1 98.62 184 THR B CA 1
ATOM 3078 C C . THR B 1 184 ? 2.037 -33.406 -19 1 98.62 184 THR B C 1
ATOM 3080 O O . THR B 1 184 ? 1.506 -32.375 -18.594 1 98.62 184 THR B O 1
ATOM 3083 N N . ILE B 1 185 ? 3.283 -33.375 -19.562 1 98.44 185 ILE B N 1
ATOM 3084 C CA . ILE B 1 185 ? 4.109 -32.188 -19.625 1 98.44 185 ILE B CA 1
ATOM 3085 C C . ILE B 1 185 ? 4.309 -31.766 -21.078 1 98.44 185 ILE B C 1
ATOM 3087 O O . ILE B 1 185 ? 4.742 -32.562 -21.906 1 98.44 185 ILE B O 1
ATOM 3091 N N . GLN B 1 186 ? 3.885 -30.578 -21.359 1 97.88 186 GLN B N 1
ATOM 3092 C CA . GLN B 1 186 ? 4.109 -29.969 -22.672 1 97.88 186 GLN B CA 1
ATOM 3093 C C . GLN B 1 186 ? 5.023 -28.766 -22.547 1 97.88 186 GLN B C 1
ATOM 3095 O O . GLN B 1 186 ? 4.789 -27.875 -21.734 1 97.88 186 GLN B O 1
ATOM 3100 N N . PHE B 1 187 ? 6.074 -28.75 -23.328 1 96.81 187 PHE B N 1
ATOM 3101 C CA . PHE B 1 187 ? 6.996 -27.625 -23.359 1 96.81 187 PHE B CA 1
ATOM 3102 C C . PHE B 1 187 ? 7.18 -27.125 -24.781 1 96.81 187 PHE B C 1
ATOM 3104 O O . PHE B 1 187 ? 7.734 -27.828 -25.641 1 96.81 187 PHE B O 1
ATOM 3111 N N . HIS B 1 188 ? 6.637 -25.891 -25.016 1 91.75 188 HIS B N 1
ATOM 3112 C CA . HIS B 1 188 ? 6.703 -25.297 -26.344 1 91.75 188 HIS B CA 1
ATOM 3113 C C . HIS B 1 188 ? 7.645 -24.094 -26.375 1 91.75 188 HIS B C 1
ATOM 3115 O O . HIS B 1 188 ? 7.773 -23.375 -25.375 1 91.75 188 HIS B O 1
#

Solvent-accessible surface area (backbone atoms only — not comparable to full-atom values): 19499 Å² total; per-residue (Å²): 143,77,80,76,78,73,73,80,74,71,72,79,78,70,69,72,52,76,38,61,66,59,52,48,50,52,59,56,23,50,71,53,66,70,54,27,70,72,40,34,31,34,52,42,29,49,51,40,38,27,71,28,56,12,28,38,20,42,65,96,47,94,56,70,49,68,51,58,73,69,53,67,41,56,83,60,85,63,45,44,29,35,37,43,28,54,62,11,62,51,34,46,67,25,37,66,34,46,51,79,37,73,51,36,28,35,40,36,38,32,45,18,78,51,36,38,34,64,31,41,49,45,49,44,68,33,17,87,34,29,29,35,42,34,47,27,45,26,64,56,36,33,61,78,21,58,60,38,52,44,55,34,66,48,32,41,37,38,42,36,28,57,37,81,63,46,81,60,56,69,59,51,51,52,54,46,37,69,53,28,75,75,32,51,76,46,81,89,142,80,80,76,75,74,74,81,72,72,70,77,77,71,66,73,51,76,38,62,66,60,51,47,49,52,60,57,22,50,69,53,66,69,53,27,72,71,40,33,31,34,51,42,29,49,52,39,38,26,71,30,56,12,28,38,20,43,65,98,48,94,55,70,49,67,52,59,70,69,53,66,42,56,84,58,84,65,45,46,30,34,37,44,27,53,61,8,62,51,36,46,68,27,37,67,34,45,50,79,37,74,51,36,29,34,42,35,37,31,45,17,78,51,36,37,34,64,31,40,51,45,49,43,69,32,19,88,34,29,29,35,42,34,47,26,44,26,64,56,34,33,62,78,21,59,59,37,52,44,55,34,69,48,32,40,37,38,41,36,29,57,38,79,62,45,81,60,56,70,60,50,52,52,54,44,37,70,53,28,76,75,33,50,77,45,78,91

Radius of gyration: 27.63 Å; Cα contacts (8 Å, |Δi|>4): 751; chains: 2; bounding box: 112×76×51 Å